Protein AF-A0A7S3V3C2-F1 (afdb_monomer_lite)

Foldseek 3Di:
DDPVVVVLVVVVVVVVVVPDDDDPDPDDDDDDDDDDDDDDDDDDPDDPDDDDDDPDDDDDDPCLLVVLLVLLLQCLVCLLVVHDSPPDDLVSLQVSLVVCVVVVNLVVSQVVSLVSLVVSVVVLCVPQQVVCVPDPPPVVNVVSVVVSVVSLVSSLVVSCSSNVCSQVRPQVVDVVDDRSVVSSSVD

Secondary structure (DSSP, 8-state):
--HHHHHHHHHHHHHTTT------------------------------------SSPPPPPTTHHHHHHHHHHHHHHHHHTT----S--HHHHHHHHHHHHHTT-HHHHHHHHHHHHHHHHHHHIIIIIITTTT-S-HHHHHHHHHHHHHHHHHHHHHHHHHTHHIIIIIITT-TTS--HHHHHHH-

InterPro domains:
  IPR001373 Cullin, N-terminal [PF00888] (69-187)
  IPR016159 Cullin repeat-like-containing domain superfamily [SSF74788] (61-186)
  IPR045093 Cullin [PTHR11932] (62-186)

Structure (mmCIF, N/CA/C/O backbone):
data_AF-A0A7S3V3C2-F1
#
_entry.id   AF-A0A7S3V3C2-F1
#
loop_
_atom_site.group_PDB
_atom_site.id
_atom_site.type_symbol
_atom_site.label_atom_id
_atom_site.label_alt_id
_atom_site.label_comp_id
_atom_site.label_asym_id
_atom_site.label_entity_id
_atom_site.label_seq_id
_atom_site.pdbx_PDB_ins_code
_atom_site.Cartn_x
_atom_site.Cartn_y
_atom_site.Cartn_z
_atom_site.occupancy
_atom_site.B_iso_or_equiv
_atom_site.auth_seq_id
_atom_site.auth_comp_id
_atom_site.auth_asym_id
_atom_site.auth_atom_id
_atom_site.pdbx_PDB_model_num
ATOM 1 N N . LEU A 1 1 ? 8.358 21.109 -18.437 1.00 45.31 1 LEU A N 1
ATOM 2 C CA . LEU A 1 1 ? 7.508 19.913 -18.241 1.00 45.31 1 LEU A CA 1
ATOM 3 C C . LEU A 1 1 ? 8.068 18.818 -19.131 1.00 45.31 1 LEU A C 1
ATOM 5 O O . LEU A 1 1 ? 7.949 18.920 -20.343 1.00 45.31 1 LEU A O 1
ATOM 9 N N . SER A 1 2 ? 8.795 17.868 -18.548 1.00 43.72 2 SER A N 1
ATOM 10 C CA . SER A 1 2 ? 9.485 16.804 -19.285 1.00 43.72 2 SER A CA 1
ATOM 11 C C . SER A 1 2 ? 8.467 15.928 -20.020 1.00 43.72 2 SER A C 1
ATOM 13 O O . SER A 1 2 ? 7.426 15.610 -19.446 1.00 43.72 2 SER A O 1
ATOM 15 N N . SER A 1 3 ? 8.748 15.526 -21.264 1.00 39.41 3 SER A N 1
ATOM 16 C CA . SER A 1 3 ? 7.815 14.786 -22.135 1.00 39.41 3 SER A CA 1
ATOM 17 C C . SER A 1 3 ? 7.180 13.556 -21.469 1.00 39.41 3 SER A C 1
ATOM 19 O O . SER A 1 3 ? 6.017 13.258 -21.717 1.00 39.41 3 SER A O 1
ATOM 21 N N . VAL A 1 4 ? 7.885 12.899 -20.543 1.00 40.66 4 VAL A N 1
ATOM 22 C CA . VAL A 1 4 ? 7.394 11.752 -19.755 1.00 40.66 4 VAL A CA 1
ATOM 23 C C . VAL A 1 4 ? 6.150 12.093 -18.919 1.00 40.66 4 VAL A C 1
ATOM 25 O O . VAL A 1 4 ? 5.232 11.283 -18.815 1.00 40.66 4 VAL A O 1
ATOM 28 N N . GLN A 1 5 ? 6.068 13.317 -18.389 1.00 41.09 5 GLN A N 1
ATOM 29 C CA . GLN A 1 5 ? 4.927 13.779 -17.596 1.00 41.09 5 GLN A CA 1
ATOM 30 C C . GLN A 1 5 ? 3.657 13.860 -18.453 1.00 41.09 5 GLN A C 1
ATOM 32 O O . GLN A 1 5 ? 2.576 13.499 -18.003 1.00 41.09 5 GLN A O 1
ATOM 37 N N . VAL A 1 6 ? 3.786 14.295 -19.710 1.00 49.06 6 VAL A N 1
ATOM 38 C CA . VAL A 1 6 ? 2.656 14.424 -20.642 1.00 49.06 6 VAL A CA 1
ATOM 39 C C . VAL A 1 6 ? 2.161 13.043 -21.078 1.00 49.06 6 VAL A C 1
ATOM 41 O O . VAL A 1 6 ? 0.954 12.816 -21.114 1.00 49.06 6 VAL A O 1
ATOM 44 N N . TYR A 1 7 ? 3.068 12.090 -21.313 1.00 49.81 7 TYR A N 1
ATOM 45 C CA . TYR A 1 7 ? 2.698 10.714 -21.659 1.00 49.81 7 TYR A CA 1
ATOM 46 C C . TYR A 1 7 ? 1.998 9.980 -20.511 1.00 49.81 7 TYR A C 1
ATOM 48 O O . TYR A 1 7 ? 0.973 9.346 -20.751 1.00 49.81 7 TYR A O 1
ATOM 56 N N . LEU A 1 8 ? 2.470 10.121 -19.266 1.00 46.47 8 LEU A N 1
ATOM 57 C CA . LEU A 1 8 ? 1.787 9.559 -18.094 1.00 46.47 8 LEU A CA 1
ATOM 58 C C . LEU A 1 8 ? 0.400 10.182 -17.895 1.00 46.47 8 LEU A C 1
ATOM 60 O O . LEU A 1 8 ? -0.562 9.460 -17.660 1.00 46.47 8 LEU A O 1
ATOM 64 N N . TYR A 1 9 ? 0.257 11.499 -18.080 1.00 49.97 9 TYR A N 1
ATOM 65 C CA . TYR A 1 9 ? -1.046 12.167 -18.004 1.00 49.97 9 TYR A CA 1
ATOM 66 C C . TYR A 1 9 ? -2.021 11.694 -19.091 1.00 49.97 9 TYR A C 1
ATOM 68 O O . TYR A 1 9 ? -3.185 11.431 -18.788 1.00 49.97 9 TYR A O 1
ATOM 76 N N . ILE A 1 10 ? -1.564 11.542 -20.338 1.00 49.53 10 ILE A N 1
ATOM 77 C CA . ILE A 1 10 ? -2.396 11.068 -21.454 1.00 49.53 10 ILE A CA 1
ATOM 78 C C . ILE A 1 10 ? -2.791 9.597 -21.249 1.00 49.53 10 ILE A C 1
ATOM 80 O O . ILE A 1 10 ? -3.959 9.249 -21.422 1.00 49.53 10 ILE A O 1
ATOM 84 N N . PHE A 1 11 ? -1.872 8.737 -20.800 1.00 49.56 11 PHE A N 1
ATOM 85 C CA . PHE A 1 11 ? -2.166 7.323 -20.541 1.00 49.56 11 PHE A CA 1
ATOM 86 C C . PHE A 1 11 ? -3.102 7.135 -19.332 1.00 49.56 11 PHE A C 1
ATOM 88 O O . PHE A 1 11 ? -4.057 6.354 -19.400 1.00 49.56 11 PHE A O 1
ATOM 95 N N . CYS A 1 12 ? -2.902 7.914 -18.260 1.00 48.91 12 CYS A N 1
ATOM 96 C CA . CYS A 1 12 ? -3.810 7.992 -17.110 1.00 48.91 12 CYS A CA 1
ATOM 97 C C . CYS A 1 12 ? -5.210 8.465 -17.517 1.00 48.91 12 CYS A C 1
ATOM 99 O O . CYS A 1 12 ? -6.206 7.920 -17.041 1.00 48.91 12 CYS A O 1
ATOM 101 N N . PHE A 1 13 ? -5.309 9.449 -18.415 1.00 46.91 13 PHE A N 1
ATOM 102 C CA . PHE A 1 13 ? -6.590 9.974 -18.886 1.00 46.91 13 PHE A CA 1
ATOM 103 C C . PHE A 1 13 ? -7.345 8.965 -19.767 1.00 46.91 13 PHE A C 1
ATOM 105 O O . PHE A 1 13 ? -8.552 8.789 -19.597 1.00 46.91 13 PHE A O 1
ATOM 112 N N . ILE A 1 14 ? -6.641 8.242 -20.646 1.00 46.09 14 ILE A N 1
ATOM 113 C CA . ILE A 1 14 ? -7.238 7.249 -21.554 1.00 46.09 14 ILE A CA 1
ATOM 114 C C . ILE A 1 14 ? -7.730 6.006 -20.788 1.00 46.09 14 ILE A C 1
ATOM 116 O O . ILE A 1 14 ? -8.843 5.541 -21.024 1.00 46.09 14 ILE A O 1
ATOM 120 N N . ARG A 1 15 ? -6.977 5.496 -19.801 1.00 46.84 15 ARG A N 1
ATOM 121 C CA . ARG A 1 15 ? -7.389 4.313 -19.012 1.00 46.84 15 ARG A CA 1
ATOM 122 C C . ARG A 1 15 ? -8.429 4.608 -17.920 1.00 46.84 15 ARG A C 1
ATOM 124 O O . ARG A 1 15 ? -9.098 3.677 -17.473 1.00 46.84 15 ARG A O 1
ATOM 131 N N . ARG A 1 16 ? -8.628 5.874 -17.514 1.00 45.69 16 ARG A N 1
ATOM 132 C CA . ARG A 1 16 ? -9.676 6.281 -16.547 1.00 45.69 16 ARG A CA 1
ATOM 133 C C . ARG A 1 16 ? -11.098 6.075 -17.087 1.00 45.69 16 ARG A C 1
ATOM 135 O O . ARG A 1 16 ? -12.025 5.926 -16.296 1.00 45.69 16 ARG A O 1
ATOM 142 N N . ARG A 1 17 ? -11.275 6.062 -18.414 1.00 39.38 17 ARG A N 1
ATOM 143 C CA . ARG A 1 17 ? -12.591 5.967 -19.068 1.00 39.38 17 ARG A CA 1
ATOM 144 C C . ARG A 1 17 ? -13.092 4.525 -19.247 1.00 39.38 17 ARG A C 1
ATOM 146 O O . ARG A 1 17 ? -14.296 4.315 -19.282 1.00 39.38 17 ARG A O 1
ATOM 153 N N . GLU A 1 18 ? -12.184 3.550 -19.283 1.00 38.12 18 GLU A N 1
ATOM 154 C CA . GLU A 1 18 ? -12.475 2.134 -19.590 1.00 38.12 18 GLU A CA 1
ATOM 155 C C . GLU A 1 18 ? -12.695 1.252 -18.337 1.00 38.12 18 GLU A C 1
ATOM 157 O O . GLU A 1 18 ? -13.192 0.136 -18.434 1.00 38.12 18 GLU A O 1
ATOM 162 N N . MET A 1 19 ? -12.343 1.729 -17.136 1.00 40.62 19 MET A N 1
ATOM 163 C CA . MET A 1 19 ? -12.293 0.926 -15.896 1.00 40.62 19 MET A CA 1
ATOM 164 C C . MET A 1 19 ? -13.406 1.266 -14.885 1.00 40.62 19 MET A C 1
ATOM 166 O O . MET A 1 19 ? -13.199 1.180 -13.675 1.00 40.62 19 MET A O 1
ATOM 170 N N . ILE A 1 20 ? -14.605 1.634 -15.350 1.00 44.91 20 ILE A N 1
ATOM 171 C CA . ILE A 1 20 ? -15.795 1.733 -14.482 1.00 44.91 20 ILE A CA 1
ATOM 172 C C . ILE A 1 20 ? -16.806 0.635 -14.856 1.00 44.91 20 ILE A C 1
ATOM 174 O O . ILE A 1 20 ? -17.756 0.905 -15.591 1.00 44.91 20 ILE A O 1
ATOM 178 N N . PRO A 1 21 ? -16.684 -0.599 -14.328 1.00 37.97 21 PRO A N 1
ATOM 179 C CA . PRO A 1 21 ? -17.811 -1.513 -14.268 1.00 37.97 21 PRO A CA 1
ATOM 180 C C . PRO A 1 21 ? -18.722 -1.113 -13.101 1.00 37.97 21 PRO A C 1
ATOM 182 O O . PRO A 1 21 ? -18.332 -1.079 -11.935 1.00 37.97 21 PRO A O 1
ATOM 185 N N . LEU A 1 22 ? -19.953 -0.785 -13.478 1.00 39.97 22 LEU A N 1
ATOM 186 C CA . LEU A 1 22 ? -21.139 -0.464 -12.688 1.00 39.97 22 LEU A CA 1
ATOM 187 C C . LEU A 1 22 ? -21.191 -1.121 -11.291 1.00 39.97 22 LEU A C 1
ATOM 189 O O . LEU A 1 22 ? -21.458 -2.316 -11.152 1.00 39.97 22 LEU A O 1
ATOM 193 N N . VAL A 1 23 ? -21.089 -0.304 -10.235 1.00 44.38 23 VAL A N 1
ATOM 194 C CA . VAL A 1 23 ? -21.644 -0.664 -8.921 1.00 44.38 23 VAL A CA 1
ATOM 195 C C . VAL A 1 23 ? -23.153 -0.830 -9.096 1.00 44.38 23 VAL A C 1
ATOM 197 O O . VAL A 1 23 ? -23.881 0.130 -9.357 1.00 44.38 23 VAL A O 1
ATOM 200 N N . ARG A 1 24 ? -23.624 -2.072 -8.961 1.00 36.59 24 ARG A N 1
ATOM 201 C CA . ARG A 1 24 ? -25.043 -2.434 -8.946 1.00 36.59 24 ARG A CA 1
ATOM 202 C C . ARG A 1 24 ? -25.705 -1.711 -7.767 1.00 36.59 24 ARG A C 1
ATOM 204 O O . ARG A 1 24 ? -25.537 -2.105 -6.615 1.00 36.59 24 ARG A O 1
ATOM 211 N N . LYS A 1 25 ? -26.435 -0.626 -8.045 1.00 33.59 25 LYS A N 1
ATOM 212 C CA . LYS A 1 25 ? -27.268 0.068 -7.056 1.00 33.59 25 LYS A CA 1
ATOM 213 C C . LYS A 1 25 ? -28.353 -0.901 -6.589 1.00 33.59 25 LYS A C 1
ATOM 215 O O . LYS A 1 25 ? -29.265 -1.209 -7.350 1.00 33.59 25 LYS A O 1
ATOM 220 N N . ARG A 1 26 ? -28.263 -1.394 -5.353 1.00 28.03 26 ARG A N 1
ATOM 221 C CA . ARG A 1 26 ? -29.419 -1.989 -4.678 1.00 28.03 26 ARG A CA 1
ATOM 222 C C . ARG A 1 26 ? -30.109 -0.876 -3.899 1.00 28.03 26 ARG A C 1
ATOM 224 O O . ARG A 1 26 ? -29.691 -0.517 -2.805 1.00 28.03 26 ARG A O 1
ATOM 231 N N . THR A 1 27 ? -31.124 -0.296 -4.523 1.00 32.72 27 THR A N 1
ATOM 232 C CA . THR A 1 27 ? -32.090 0.604 -3.899 1.00 32.72 27 THR A CA 1
ATOM 233 C C . THR A 1 27 ? -33.179 -0.257 -3.268 1.00 32.72 27 THR A C 1
ATOM 235 O O . THR A 1 27 ? -33.851 -1.004 -3.972 1.00 32.72 27 THR A O 1
ATOM 238 N N . THR A 1 28 ? -33.373 -0.150 -1.959 1.00 36.88 28 THR A N 1
ATOM 239 C CA . THR A 1 28 ? -34.614 -0.579 -1.299 1.00 36.88 28 THR A CA 1
ATOM 240 C C . THR A 1 28 ? -35.123 0.590 -0.458 1.00 36.88 28 THR A C 1
ATOM 242 O O . THR A 1 28 ? -34.364 1.081 0.381 1.00 36.88 28 THR A O 1
ATOM 245 N N . PRO A 1 29 ? -36.353 1.080 -0.695 1.00 33.97 29 PRO A N 1
ATOM 246 C CA . PRO A 1 29 ? -36.928 2.187 0.057 1.00 33.97 29 PRO A CA 1
ATOM 247 C C . PRO A 1 29 ? -37.449 1.695 1.414 1.00 33.97 29 PRO A C 1
ATOM 249 O O . PRO A 1 29 ? -38.127 0.673 1.488 1.00 33.97 29 PRO A O 1
ATOM 252 N N . LEU A 1 30 ? -37.149 2.426 2.490 1.00 30.16 30 LEU A N 1
ATOM 253 C CA . LEU A 1 30 ? -37.849 2.273 3.766 1.00 30.16 30 LEU A CA 1
ATOM 254 C C . LEU A 1 30 ? -38.990 3.290 3.806 1.00 30.16 30 LEU A C 1
ATOM 256 O O . LEU A 1 30 ? -38.788 4.462 4.115 1.00 30.16 30 LEU A O 1
ATOM 260 N N . THR A 1 31 ? -40.180 2.818 3.450 1.00 30.86 31 THR A N 1
ATOM 261 C CA . THR A 1 31 ? -41.450 3.516 3.655 1.00 30.86 31 THR A CA 1
ATOM 262 C C . THR A 1 31 ? -41.889 3.329 5.107 1.00 30.86 31 THR A C 1
ATOM 264 O O . THR A 1 31 ? -41.889 2.214 5.627 1.00 30.86 31 THR A O 1
ATOM 267 N N . GLN A 1 32 ? -42.250 4.429 5.765 1.00 39.59 32 GLN A N 1
ATOM 268 C CA . GLN A 1 32 ? -42.924 4.442 7.063 1.00 39.59 32 GLN A CA 1
ATOM 269 C C . GLN A 1 32 ? -44.403 4.060 6.904 1.00 39.59 32 GLN A C 1
ATOM 271 O O . GLN A 1 32 ? -45.038 4.520 5.958 1.00 39.59 32 GLN A O 1
ATOM 276 N N . SER A 1 33 ? -44.948 3.313 7.874 1.00 28.70 33 SER A N 1
ATOM 277 C CA . SER A 1 33 ? -46.263 3.521 8.524 1.00 28.70 33 SER A CA 1
ATOM 278 C C . SER A 1 33 ? -47.000 2.209 8.832 1.00 28.70 33 SER A C 1
ATOM 280 O O . SER A 1 33 ? -47.012 1.290 8.018 1.00 28.70 33 SER A O 1
ATOM 282 N N . GLY A 1 34 ? -47.695 2.189 9.976 1.00 29.91 34 GLY A N 1
ATOM 283 C CA . GLY A 1 34 ? -48.945 1.438 10.134 1.00 29.91 34 GLY A CA 1
ATOM 284 C C . GLY A 1 34 ? -48.933 0.287 11.137 1.00 29.91 34 GLY A C 1
ATOM 285 O O . GLY A 1 34 ? -48.362 -0.766 10.889 1.00 29.91 34 GLY A O 1
ATOM 286 N N . ALA A 1 35 ? -49.627 0.489 12.256 1.00 38.41 35 ALA A N 1
ATOM 287 C CA . ALA A 1 35 ? -49.911 -0.494 13.293 1.00 38.41 35 ALA A CA 1
ATOM 288 C C . ALA A 1 35 ? -50.849 -1.620 12.820 1.00 38.41 35 ALA A C 1
ATOM 290 O O . ALA A 1 35 ? -51.789 -1.352 12.077 1.00 38.41 35 ALA A O 1
ATOM 291 N N . ASN A 1 36 ? -50.687 -2.835 13.361 1.00 32.56 36 ASN A N 1
ATOM 292 C CA . ASN A 1 36 ? -51.829 -3.573 13.907 1.00 32.56 36 ASN A CA 1
ATOM 293 C C . ASN A 1 36 ? -51.406 -4.684 14.877 1.00 32.56 36 ASN A C 1
ATOM 295 O O . ASN A 1 36 ? -50.390 -5.351 14.694 1.00 32.56 36 ASN A O 1
ATOM 299 N N . ALA A 1 37 ? -52.208 -4.836 15.927 1.00 39.75 37 ALA A N 1
ATOM 300 C CA . ALA A 1 37 ? -52.058 -5.809 16.994 1.00 39.75 37 ALA A CA 1
ATOM 301 C C . ALA A 1 37 ? -52.454 -7.220 16.539 1.00 39.75 37 ALA A C 1
ATOM 303 O O . ALA A 1 37 ? -53.428 -7.384 15.809 1.00 39.75 37 ALA A O 1
ATOM 304 N N . LEU A 1 38 ? -51.765 -8.237 17.061 1.00 33.56 38 LEU A N 1
ATOM 305 C CA . LEU A 1 38 ? -52.336 -9.565 17.267 1.00 33.56 38 LEU A CA 1
ATOM 306 C C . LEU A 1 38 ? -51.695 -10.208 18.498 1.00 33.56 38 LEU A C 1
ATOM 308 O O . LEU A 1 38 ? -50.488 -10.412 18.596 1.00 33.56 38 LEU A O 1
ATOM 312 N N . SER A 1 39 ? -52.570 -10.450 19.461 1.00 38.38 39 SER A N 1
ATOM 313 C CA . SER A 1 39 ? -52.376 -11.130 20.728 1.00 38.38 39 SER A CA 1
ATOM 314 C C . SER A 1 39 ? -51.923 -12.578 20.547 1.00 38.38 39 SER A C 1
ATOM 316 O O . SER A 1 39 ? -52.608 -13.360 19.892 1.00 38.38 39 SER A O 1
ATOM 318 N N . HIS A 1 40 ? -50.858 -12.965 21.248 1.00 38.69 40 HIS A N 1
ATOM 319 C CA . HIS A 1 40 ? -50.708 -14.332 21.732 1.00 38.69 40 HIS A CA 1
ATOM 320 C C . HIS A 1 40 ? -50.188 -14.287 23.169 1.00 38.69 40 HIS A C 1
ATOM 322 O O . HIS A 1 40 ? -49.056 -13.882 23.436 1.00 38.69 40 HIS A O 1
ATOM 328 N N . VAL A 1 41 ? -51.063 -14.666 24.097 1.00 43.97 41 VAL A N 1
ATOM 329 C CA . VAL A 1 41 ? -50.729 -14.934 25.493 1.00 43.97 41 VAL A CA 1
ATOM 330 C C . VAL A 1 41 ? -49.881 -16.201 25.517 1.00 43.97 41 VAL A C 1
ATOM 332 O O . VAL A 1 41 ? -50.314 -17.264 25.086 1.00 43.97 41 VAL A O 1
ATOM 335 N N . GLY A 1 42 ? -48.648 -16.063 25.985 1.00 35.81 42 GLY A N 1
ATOM 336 C CA . GLY A 1 42 ? -47.756 -17.164 26.314 1.00 35.81 42 GLY A CA 1
ATOM 337 C C . GLY A 1 42 ? -46.904 -16.732 27.495 1.00 35.81 42 GLY A C 1
ATOM 338 O O . GLY A 1 42 ? -45.931 -15.998 27.328 1.00 35.81 42 GLY A O 1
ATOM 339 N N . GLU A 1 43 ? -47.318 -17.126 28.697 1.00 44.59 43 GLU A N 1
ATOM 340 C CA . GLU A 1 43 ? -46.558 -16.950 29.930 1.00 44.59 43 GLU A CA 1
ATOM 341 C C . GLU A 1 43 ? -45.224 -17.698 29.833 1.00 44.59 43 GLU A C 1
ATOM 343 O O . GLU A 1 43 ? -45.130 -18.906 30.028 1.00 44.59 43 GLU A O 1
ATOM 348 N N . GLY A 1 44 ? -44.166 -16.951 29.539 1.00 43.88 44 GLY A N 1
ATOM 349 C CA . GLY A 1 44 ? -42.785 -17.369 29.721 1.00 43.88 44 GLY A CA 1
ATOM 350 C C . GLY A 1 44 ? -42.045 -16.222 30.385 1.00 43.88 44 GLY A C 1
ATOM 351 O O . GLY A 1 44 ? -41.729 -15.231 29.732 1.00 43.88 44 GLY A O 1
ATOM 352 N N . GLY A 1 45 ? -41.819 -16.323 31.697 1.00 50.34 45 GLY A N 1
ATOM 353 C CA . GLY A 1 45 ? -41.174 -15.295 32.516 1.00 50.34 45 GLY A CA 1
ATOM 354 C C . GLY A 1 45 ? -39.790 -14.902 31.993 1.00 50.34 45 GLY A C 1
ATOM 355 O O . GLY A 1 45 ? -38.773 -15.468 32.393 1.00 50.34 45 GLY A O 1
ATOM 356 N N . GLY A 1 46 ? -39.746 -13.897 31.118 1.00 56.44 46 GLY A N 1
ATOM 357 C CA . GLY A 1 46 ? -38.523 -13.299 30.601 1.00 56.44 46 GLY A CA 1
ATOM 358 C C . GLY A 1 46 ? -37.789 -12.551 31.709 1.00 56.44 46 GLY A C 1
ATOM 359 O O . GLY A 1 46 ? -38.038 -11.369 31.953 1.00 56.44 46 GLY A O 1
ATOM 360 N N . LYS A 1 47 ? -36.876 -13.236 32.405 1.00 67.06 47 LYS A N 1
ATOM 361 C CA . LYS A 1 47 ? -35.967 -12.615 33.376 1.00 67.06 47 LYS A CA 1
ATOM 362 C C . LYS A 1 47 ? -35.155 -11.523 32.667 1.00 67.06 47 LYS A C 1
ATOM 364 O O . LYS A 1 47 ? -34.252 -11.824 31.892 1.00 67.06 47 LYS A O 1
ATOM 369 N N . LYS A 1 48 ? -35.461 -10.249 32.951 1.00 68.75 48 LYS A N 1
ATOM 370 C CA . LYS A 1 48 ? -34.658 -9.091 32.522 1.00 68.75 48 LYS A CA 1
ATOM 371 C C . LYS A 1 48 ? -33.201 -9.304 32.945 1.00 68.75 48 LYS A C 1
ATOM 373 O O . LYS A 1 48 ? -32.891 -9.265 34.137 1.00 68.75 48 LYS A O 1
ATOM 378 N N . MET A 1 49 ? -32.306 -9.500 31.977 1.00 69.62 49 MET A N 1
ATOM 379 C CA . MET A 1 49 ? -30.869 -9.524 32.235 1.00 69.62 49 MET A CA 1
ATOM 380 C C . MET A 1 49 ? -30.413 -8.124 32.653 1.00 69.62 49 MET A C 1
ATOM 382 O O . MET A 1 49 ? -30.398 -7.189 31.855 1.00 69.62 49 MET A O 1
ATOM 386 N N . LYS A 1 50 ? -30.055 -7.969 33.931 1.00 69.88 50 LYS A N 1
ATOM 387 C CA . LYS A 1 50 ? -29.385 -6.767 34.436 1.00 69.88 50 LYS A CA 1
ATOM 388 C C . LYS A 1 50 ? -27.900 -6.885 34.107 1.00 69.88 50 LYS A C 1
ATOM 390 O O . LYS A 1 50 ? -27.171 -7.585 34.807 1.00 69.88 50 LYS A O 1
ATOM 395 N N . ILE A 1 51 ? -27.454 -6.209 33.050 1.00 77.19 51 ILE A N 1
ATOM 396 C CA . ILE A 1 51 ? -26.023 -6.049 32.769 1.00 77.19 51 ILE A CA 1
ATOM 397 C C . ILE A 1 51 ? -25.433 -5.229 33.922 1.00 77.19 51 ILE A C 1
ATOM 399 O O . ILE A 1 51 ? -25.730 -4.043 34.071 1.00 77.19 51 ILE A O 1
ATOM 403 N N . LYS A 1 52 ? -24.638 -5.869 34.785 1.00 71.88 52 LYS A N 1
ATOM 404 C CA . LYS A 1 52 ? -23.873 -5.167 35.820 1.00 71.88 52 LYS A CA 1
ATOM 405 C C . LYS A 1 52 ? -22.740 -4.416 35.125 1.00 71.88 52 LYS A C 1
ATOM 407 O O . LYS A 1 52 ? -21.789 -5.032 34.657 1.00 71.88 52 LYS A O 1
ATOM 412 N N . LEU A 1 53 ? -22.858 -3.094 35.045 1.00 66.94 53 LEU A N 1
ATOM 413 C CA . LEU A 1 53 ? -21.813 -2.231 34.505 1.00 66.94 53 LEU A CA 1
ATOM 414 C C . LEU A 1 53 ? -20.595 -2.273 35.441 1.00 66.94 53 LEU A C 1
ATOM 416 O O . LEU A 1 53 ? -20.656 -1.791 36.574 1.00 66.94 53 LEU A O 1
ATOM 420 N N . SER A 1 54 ? -19.490 -2.863 34.986 1.00 57.31 54 SER A N 1
ATOM 421 C CA . SER A 1 54 ? -18.197 -2.738 35.659 1.00 57.31 54 SER A CA 1
ATOM 422 C C . SER A 1 54 ? -17.804 -1.259 35.688 1.00 57.31 54 SER A C 1
ATOM 424 O O . SER A 1 54 ? -17.758 -0.609 34.646 1.00 57.31 54 SER A O 1
ATOM 426 N N . LYS A 1 55 ? -17.537 -0.714 36.881 1.00 66.19 55 LYS A N 1
ATOM 427 C CA . LYS A 1 55 ? -17.276 0.725 37.096 1.00 66.19 55 LYS A CA 1
ATOM 428 C C . LYS A 1 55 ? -16.040 1.248 36.348 1.00 66.19 55 LYS A C 1
ATOM 430 O O . LYS A 1 55 ? -15.893 2.453 36.174 1.00 66.19 55 LYS A O 1
ATOM 435 N N . THR A 1 56 ? -15.168 0.354 35.894 1.00 62.91 56 THR A N 1
ATOM 436 C CA . THR A 1 56 ? -13.939 0.673 35.170 1.00 62.91 56 THR A CA 1
ATOM 437 C C . THR A 1 56 ? -14.142 0.426 33.679 1.00 62.91 56 THR A C 1
ATOM 439 O O . THR A 1 56 ? -14.391 -0.703 33.257 1.00 62.91 56 THR A O 1
ATOM 442 N N . LYS A 1 57 ? -14.023 1.480 32.864 1.00 65.31 57 LYS A N 1
ATOM 443 C CA . LYS A 1 57 ? -13.964 1.340 31.406 1.00 65.31 57 LYS A CA 1
ATOM 444 C C . LYS A 1 57 ? -12.686 0.562 31.051 1.00 65.31 57 LYS A C 1
ATOM 446 O O . LYS A 1 57 ? -11.622 0.966 31.530 1.00 65.31 57 LYS A O 1
ATOM 451 N N . PRO A 1 58 ? -12.753 -0.512 30.242 1.00 75.50 58 PRO A N 1
ATOM 452 C CA . PRO A 1 58 ? -11.556 -1.182 29.749 1.00 75.50 58 PRO A CA 1
ATOM 453 C C . PRO A 1 58 ? -10.643 -0.151 29.084 1.00 75.50 58 PRO A C 1
ATOM 455 O O . PRO A 1 58 ? -11.091 0.611 28.221 1.00 75.50 58 PRO A O 1
ATOM 458 N N . LYS A 1 59 ? -9.389 -0.072 29.533 1.00 76.81 59 LYS A N 1
ATOM 459 C CA . LYS A 1 59 ? -8.384 0.770 28.885 1.00 76.81 59 LYS A CA 1
ATOM 460 C C . LYS A 1 59 ? -7.837 0.010 27.684 1.00 76.81 59 LYS A C 1
ATOM 462 O O . LYS A 1 59 ? -7.573 -1.186 27.779 1.00 76.81 59 LYS A O 1
ATOM 467 N N . LEU A 1 60 ? -7.711 0.712 26.565 1.00 82.88 60 LEU A N 1
ATOM 468 C CA . LEU A 1 60 ? -7.037 0.182 25.390 1.00 82.88 60 LEU A CA 1
ATOM 469 C C . LEU A 1 60 ? -5.554 -0.039 25.743 1.00 82.88 60 LEU A C 1
ATOM 471 O O . LEU A 1 60 ? -4.998 0.814 26.438 1.00 82.88 60 LEU A O 1
ATOM 475 N N . PRO A 1 61 ? -4.923 -1.138 25.303 1.00 87.50 61 PRO A N 1
ATOM 476 C CA . PRO A 1 61 ? -3.486 -1.321 25.474 1.00 87.50 61 PRO A CA 1
ATOM 477 C C . PRO A 1 61 ? -2.702 -0.186 24.807 1.00 87.50 61 PRO A C 1
ATOM 479 O O . PRO A 1 61 ? -3.072 0.255 23.716 1.00 87.50 61 PRO A O 1
ATOM 482 N N . ASP A 1 62 ? -1.594 0.242 25.413 1.00 85.56 62 ASP A N 1
ATOM 483 C CA . ASP A 1 62 ? -0.777 1.344 24.880 1.00 85.56 62 ASP A CA 1
ATOM 484 C C . ASP A 1 62 ? -0.176 1.012 23.496 1.00 85.56 62 ASP A C 1
ATOM 486 O O . ASP A 1 62 ? -0.081 1.882 22.633 1.00 85.56 62 ASP A O 1
ATOM 490 N N . ASN A 1 63 ? 0.120 -0.267 23.232 1.00 91.94 63 ASN A N 1
ATOM 491 C CA . ASN A 1 63 ? 0.701 -0.750 21.968 1.00 91.94 63 ASN A CA 1
ATOM 492 C C . ASN A 1 63 ? -0.336 -1.072 20.876 1.00 91.94 63 ASN A C 1
ATOM 494 O O . ASN A 1 63 ? 0.015 -1.586 19.813 1.00 91.94 63 ASN A O 1
ATOM 498 N N . PHE A 1 64 ? -1.621 -0.791 21.113 1.00 93.19 64 PHE A N 1
ATOM 499 C CA . PHE A 1 64 ? -2.704 -1.216 20.224 1.00 93.19 64 PHE A CA 1
ATOM 500 C C . PHE A 1 64 ? -2.533 -0.729 18.776 1.00 93.19 64 PHE A C 1
ATOM 502 O O . PHE A 1 64 ? -2.782 -1.477 17.823 1.00 93.19 64 PHE A O 1
ATOM 509 N N . PHE A 1 65 ? -2.107 0.529 18.600 1.00 95.00 65 PHE A N 1
ATOM 510 C CA . PHE A 1 65 ? -1.879 1.076 17.264 1.00 95.00 65 PHE A CA 1
ATOM 511 C C . PHE A 1 65 ? -0.746 0.340 16.557 1.00 95.00 65 PHE A C 1
ATOM 513 O O . PHE A 1 65 ? -0.909 -0.031 15.400 1.00 95.00 65 PHE A O 1
ATOM 520 N N . ASP A 1 66 ? 0.383 0.136 17.233 1.00 95.25 66 ASP A N 1
ATOM 521 C CA . ASP A 1 66 ? 1.594 -0.395 16.611 1.00 95.25 66 ASP A CA 1
ATOM 522 C C . ASP A 1 66 ? 1.420 -1.860 16.204 1.00 95.25 66 ASP A C 1
ATOM 524 O O . ASP A 1 66 ? 1.827 -2.247 15.109 1.00 95.25 66 ASP A O 1
ATOM 528 N N . GLU A 1 67 ? 0.727 -2.657 17.018 1.00 94.06 67 GLU A N 1
ATOM 529 C CA . GLU A 1 67 ? 0.387 -4.040 16.674 1.00 94.06 67 GLU A CA 1
ATOM 530 C C . GLU A 1 67 ? -0.557 -4.121 15.471 1.00 94.06 67 GLU A C 1
ATOM 532 O O . GLU A 1 67 ? -0.326 -4.904 14.547 1.00 94.06 67 GLU A O 1
ATOM 537 N N . SER A 1 68 ? -1.604 -3.291 15.449 1.00 95.31 68 SER A N 1
ATOM 538 C CA . SER A 1 68 ? -2.552 -3.244 14.329 1.00 95.31 68 SER A CA 1
ATOM 539 C C . SER A 1 68 ? -1.878 -2.732 13.055 1.00 95.31 68 SER A C 1
ATOM 541 O O . SER A 1 68 ? -2.067 -3.283 11.970 1.00 95.31 68 SER A O 1
ATOM 543 N N . TRP A 1 69 ? -1.043 -1.700 13.190 1.00 96.50 69 TRP A N 1
ATOM 544 C CA . TRP A 1 69 ? -0.289 -1.117 12.091 1.00 96.50 69 TRP A CA 1
ATOM 545 C C . TRP A 1 69 ? 0.719 -2.104 11.513 1.00 96.50 69 TRP A C 1
ATOM 547 O O . TRP A 1 69 ? 0.809 -2.208 10.295 1.00 96.50 69 TRP A O 1
ATOM 557 N N . LYS A 1 70 ? 1.421 -2.878 12.345 1.00 95.75 70 LYS A N 1
ATOM 558 C CA . LYS A 1 70 ? 2.372 -3.896 11.885 1.00 95.75 70 LYS A CA 1
ATOM 559 C C . LYS A 1 70 ? 1.726 -4.883 10.910 1.00 95.75 70 LYS A C 1
ATOM 561 O O . LYS A 1 70 ? 2.270 -5.109 9.832 1.00 95.75 70 LYS A O 1
ATOM 566 N N . LYS A 1 71 ? 0.535 -5.397 11.236 1.00 95.44 71 LYS A N 1
ATOM 567 C CA . LYS A 1 71 ? -0.215 -6.320 10.361 1.00 95.44 71 LYS A CA 1
ATOM 568 C C . LYS A 1 71 ? -0.520 -5.685 9.001 1.00 95.44 71 LYS A C 1
ATOM 570 O O . LYS A 1 71 ? -0.303 -6.290 7.953 1.00 95.44 71 LYS A O 1
ATOM 575 N N . LEU A 1 72 ? -0.994 -4.439 9.015 1.00 97.12 72 LEU A N 1
ATOM 576 C CA . LEU A 1 72 ? -1.353 -3.693 7.805 1.00 97.12 72 LEU A CA 1
ATOM 577 C C . LEU A 1 72 ? -0.126 -3.299 6.974 1.00 97.12 72 LEU A C 1
ATOM 579 O O . LEU A 1 72 ? -0.176 -3.338 5.742 1.00 97.12 72 LEU A O 1
ATOM 583 N N . PHE A 1 73 ? 0.979 -2.965 7.635 1.00 96.44 73 PHE A N 1
ATOM 584 C CA . PHE A 1 73 ? 2.260 -2.669 7.010 1.00 96.44 73 PHE A CA 1
ATOM 585 C C . PHE A 1 73 ? 2.808 -3.898 6.281 1.00 96.44 73 PHE A C 1
ATOM 587 O O . PHE A 1 73 ? 3.176 -3.800 5.110 1.00 96.44 73 PHE A O 1
ATOM 594 N N . GLU A 1 74 ? 2.814 -5.058 6.944 1.00 96.06 74 GLU A N 1
ATOM 595 C CA . GLU A 1 74 ? 3.257 -6.334 6.374 1.00 96.06 74 GLU A CA 1
ATOM 596 C C . GLU A 1 74 ? 2.375 -6.755 5.194 1.00 96.06 74 GLU A C 1
ATOM 598 O O . GLU A 1 74 ? 2.896 -7.126 4.141 1.00 96.06 74 GLU A O 1
ATOM 603 N N . ALA A 1 75 ? 1.051 -6.620 5.314 1.00 96.50 75 ALA A N 1
ATOM 604 C CA . ALA A 1 75 ? 0.129 -6.897 4.216 1.00 96.50 75 ALA A CA 1
ATOM 605 C C . ALA A 1 75 ? 0.358 -5.962 3.015 1.00 96.50 75 ALA A C 1
ATOM 607 O O . ALA A 1 75 ? 0.417 -6.422 1.874 1.00 96.50 75 ALA A O 1
ATOM 608 N N . THR A 1 76 ? 0.553 -4.663 3.259 1.00 96.69 76 THR A N 1
ATOM 609 C CA . THR A 1 76 ? 0.849 -3.677 2.204 1.00 96.69 76 THR A CA 1
ATOM 610 C C . THR A 1 76 ? 2.175 -3.996 1.513 1.00 96.69 76 THR A C 1
ATOM 612 O O . THR A 1 76 ? 2.258 -4.004 0.285 1.00 96.69 76 THR A O 1
ATOM 615 N N . ALA A 1 77 ? 3.204 -4.351 2.288 1.00 96.38 77 ALA A N 1
ATOM 616 C CA . ALA A 1 77 ? 4.490 -4.777 1.754 1.00 96.38 77 ALA A CA 1
ATOM 617 C C . ALA A 1 77 ? 4.370 -6.074 0.936 1.00 96.38 77 ALA A C 1
ATOM 619 O O . ALA A 1 77 ? 4.992 -6.183 -0.120 1.00 96.38 77 ALA A O 1
ATOM 620 N N . ALA A 1 78 ? 3.568 -7.047 1.370 1.00 96.19 78 ALA A N 1
ATOM 621 C CA . ALA A 1 78 ? 3.335 -8.273 0.612 1.00 96.19 78 ALA A CA 1
ATOM 622 C C . ALA A 1 78 ? 2.684 -7.978 -0.749 1.00 96.19 78 ALA A C 1
ATOM 624 O O . ALA A 1 78 ? 3.178 -8.460 -1.768 1.00 96.19 78 ALA A O 1
ATOM 625 N N . VAL A 1 79 ? 1.666 -7.107 -0.789 1.00 95.56 79 VAL A N 1
ATOM 626 C CA . VAL A 1 79 ? 1.022 -6.662 -2.039 1.00 95.56 79 VAL A CA 1
ATOM 627 C C . VAL A 1 79 ? 2.032 -6.004 -2.983 1.00 95.56 79 VAL A C 1
ATOM 629 O O . VAL A 1 79 ? 2.129 -6.390 -4.147 1.00 95.56 79 VAL A O 1
ATOM 632 N N . HIS A 1 80 ? 2.830 -5.062 -2.481 1.00 95.44 80 HIS A N 1
ATOM 633 C CA . HIS A 1 80 ? 3.878 -4.382 -3.249 1.00 95.44 80 HIS A CA 1
ATOM 634 C C . HIS A 1 80 ? 4.927 -5.340 -3.826 1.00 95.44 80 HIS A C 1
ATOM 636 O O . HIS A 1 80 ? 5.369 -5.180 -4.963 1.00 95.44 80 HIS A O 1
ATOM 642 N N . ASN A 1 81 ? 5.288 -6.374 -3.064 1.00 94.56 81 ASN A N 1
ATOM 643 C CA . ASN A 1 81 ? 6.234 -7.403 -3.485 1.00 94.56 81 ASN A CA 1
ATOM 644 C C . ASN A 1 81 ? 5.586 -8.534 -4.303 1.00 94.56 81 ASN A C 1
ATOM 646 O O . ASN A 1 81 ? 6.263 -9.514 -4.606 1.00 94.56 81 ASN A O 1
ATOM 650 N N . LYS A 1 82 ? 4.291 -8.425 -4.642 1.00 93.94 82 LYS A N 1
ATOM 651 C CA . LYS A 1 82 ? 3.505 -9.464 -5.333 1.00 93.94 82 LYS A CA 1
ATOM 652 C C . LYS A 1 82 ? 3.562 -10.828 -4.627 1.00 93.94 82 LYS A C 1
ATOM 654 O O . LYS A 1 82 ? 3.563 -11.877 -5.266 1.00 93.94 82 LYS A O 1
ATOM 659 N N . LYS A 1 83 ? 3.630 -10.811 -3.297 1.00 92.81 83 LYS A N 1
ATOM 660 C CA . LYS A 1 83 ? 3.637 -11.998 -2.438 1.00 92.81 83 LYS A CA 1
ATOM 661 C C . LYS A 1 83 ? 2.263 -12.204 -1.818 1.00 92.81 83 LYS A C 1
ATOM 663 O O . LYS A 1 83 ? 1.506 -11.255 -1.614 1.00 92.81 83 LYS A O 1
ATOM 668 N N . ALA A 1 84 ? 1.960 -13.454 -1.479 1.00 86.44 84 ALA A N 1
ATOM 669 C CA . ALA A 1 84 ? 0.806 -13.752 -0.647 1.00 86.44 84 ALA A CA 1
ATOM 670 C C . ALA A 1 84 ? 0.974 -13.085 0.728 1.00 86.44 84 ALA A C 1
ATOM 672 O O . ALA A 1 84 ? 2.071 -13.075 1.290 1.00 86.44 84 ALA A O 1
ATOM 673 N N . VAL A 1 85 ? -0.113 -12.538 1.270 1.00 85.50 85 VAL A N 1
ATOM 674 C CA . VAL A 1 85 ? -0.151 -12.102 2.669 1.00 85.50 85 VAL A CA 1
ATOM 675 C C . VAL A 1 85 ? -0.179 -13.366 3.526 1.00 85.50 85 VAL A C 1
ATOM 677 O O . VAL A 1 85 ? -1.128 -14.142 3.447 1.00 85.50 85 VAL A O 1
ATOM 680 N N . ILE A 1 86 ? 0.879 -13.608 4.296 1.00 81.56 86 ILE A N 1
ATOM 681 C CA . ILE A 1 86 ? 1.019 -14.810 5.126 1.00 81.56 86 ILE A CA 1
ATOM 682 C C . ILE A 1 86 ? 0.688 -14.441 6.572 1.00 81.56 86 ILE A C 1
ATOM 684 O O . ILE A 1 86 ? 1.132 -13.408 7.062 1.00 81.56 86 ILE A O 1
ATOM 688 N N . GLY A 1 87 ? -0.076 -15.295 7.254 1.00 85.56 87 GLY A N 1
ATOM 689 C CA . GLY A 1 87 ? -0.370 -15.150 8.683 1.00 85.56 87 GLY A CA 1
ATOM 690 C C . GLY A 1 87 ? -1.576 -14.271 9.025 1.00 85.56 87 GLY A C 1
ATOM 691 O O . GLY A 1 87 ? -1.951 -14.224 10.192 1.00 85.56 87 GLY A O 1
ATOM 692 N N . TYR A 1 88 ? -2.217 -13.635 8.037 1.00 89.81 88 TYR A N 1
ATOM 693 C CA . TYR A 1 88 ? -3.426 -12.828 8.238 1.00 89.81 88 TYR A CA 1
ATOM 694 C C . TYR A 1 88 ? -4.490 -13.168 7.198 1.00 89.81 88 TYR A C 1
ATOM 696 O O . TYR A 1 88 ? -4.213 -13.185 5.996 1.00 89.81 88 TYR A O 1
ATOM 704 N N . SER A 1 89 ? -5.722 -13.401 7.648 1.00 91.38 89 SER A N 1
ATOM 705 C CA . SER A 1 89 ? -6.871 -13.473 6.748 1.00 91.38 89 SER A CA 1
ATOM 706 C C . SER A 1 89 ? -7.286 -12.069 6.292 1.00 91.38 89 SER A C 1
ATOM 708 O O . SER A 1 89 ? -6.920 -11.054 6.888 1.00 91.38 89 SER A O 1
ATOM 710 N N . ARG A 1 90 ? -8.099 -11.985 5.233 1.00 84.75 90 ARG A N 1
ATOM 711 C CA . ARG A 1 90 ? -8.685 -10.701 4.812 1.00 84.75 90 ARG A CA 1
ATOM 712 C C . ARG A 1 90 ? -9.532 -10.087 5.926 1.00 84.75 90 ARG A C 1
ATOM 714 O O . ARG A 1 90 ? -9.474 -8.879 6.117 1.00 84.75 90 ARG A O 1
ATOM 721 N N . GLU A 1 91 ? -10.285 -10.910 6.650 1.00 88.94 91 GLU A N 1
ATOM 722 C CA . GLU A 1 91 ? -11.125 -10.484 7.774 1.00 88.94 91 GLU A CA 1
ATOM 723 C C . GLU A 1 91 ? -10.287 -9.867 8.896 1.00 88.94 91 GLU A C 1
ATOM 725 O O . GLU A 1 91 ? -10.640 -8.798 9.389 1.00 88.94 91 GLU A O 1
ATOM 730 N N . ASP A 1 92 ? -9.130 -10.451 9.218 1.00 92.56 92 ASP A N 1
ATOM 731 C CA . ASP A 1 92 ? -8.211 -9.892 10.219 1.00 92.56 92 ASP A CA 1
ATOM 732 C C . ASP A 1 92 ? -7.729 -8.491 9.835 1.00 92.56 92 ASP A C 1
ATOM 734 O O . ASP A 1 92 ? -7.672 -7.592 10.677 1.00 92.56 92 ASP A O 1
ATOM 738 N N . LEU A 1 93 ? -7.407 -8.284 8.554 1.00 93.75 93 LEU A N 1
ATOM 739 C CA . LEU A 1 93 ? -6.979 -6.979 8.050 1.00 93.75 93 LEU A CA 1
ATOM 740 C C . LEU A 1 93 ? -8.129 -5.964 8.072 1.00 93.75 93 LEU A C 1
ATOM 742 O O . LEU A 1 93 ? -7.924 -4.819 8.475 1.00 93.75 93 LEU A O 1
ATOM 746 N N . TYR A 1 94 ? -9.341 -6.377 7.689 1.00 90.19 94 TYR A N 1
ATOM 747 C CA . TYR A 1 94 ? -10.526 -5.518 7.759 1.00 90.19 94 TYR A CA 1
ATOM 748 C C . TYR A 1 94 ? -10.830 -5.085 9.193 1.00 90.19 94 TYR A C 1
ATOM 750 O O . TYR A 1 94 ? -11.027 -3.892 9.435 1.00 90.19 94 TYR A O 1
ATOM 758 N N . ASN A 1 95 ? -10.812 -6.031 10.133 1.00 91.62 95 ASN A N 1
ATOM 759 C CA . ASN A 1 95 ? -11.040 -5.766 11.550 1.00 91.62 95 ASN A CA 1
ATOM 760 C C . ASN A 1 95 ? -9.970 -4.821 12.107 1.00 91.62 95 ASN A C 1
ATOM 762 O O . ASN A 1 95 ? -10.313 -3.832 12.745 1.00 91.62 95 ASN A O 1
ATOM 766 N N . ALA A 1 96 ? -8.693 -5.020 11.763 1.00 94.88 96 ALA A N 1
ATOM 767 C CA . ALA A 1 96 ? -7.620 -4.119 12.186 1.00 94.88 96 ALA A CA 1
ATOM 768 C C . ALA A 1 96 ? -7.832 -2.671 11.697 1.00 94.88 96 ALA A C 1
ATOM 770 O O . ALA A 1 96 ? -7.697 -1.725 12.476 1.00 94.88 96 ALA A O 1
ATOM 771 N N . VAL A 1 97 ? -8.204 -2.467 10.425 1.00 92.56 97 VAL A N 1
ATOM 772 C CA . VAL A 1 97 ? -8.524 -1.120 9.907 1.00 92.56 97 VAL A CA 1
ATOM 773 C C . VAL A 1 97 ? -9.746 -0.541 10.620 1.00 92.56 97 VAL A C 1
ATOM 775 O O . VAL A 1 97 ? -9.750 0.640 10.984 1.00 92.56 97 VAL A O 1
ATOM 778 N N . GLN A 1 98 ? -10.785 -1.355 10.817 1.00 89.75 98 GLN A N 1
ATOM 779 C CA . GLN A 1 98 ? -12.016 -0.944 11.479 1.00 89.75 98 GLN A CA 1
ATOM 780 C C . GLN A 1 98 ? -11.764 -0.510 12.922 1.00 89.75 98 GLN A C 1
ATOM 782 O O . GLN A 1 98 ? -12.195 0.581 13.297 1.00 89.75 98 GLN A O 1
ATOM 787 N N . ASP A 1 99 ? -11.029 -1.293 13.707 1.00 92.12 99 ASP A N 1
ATOM 788 C CA . ASP A 1 99 ? -10.766 -0.990 15.111 1.00 92.12 99 ASP A CA 1
ATOM 789 C C . ASP A 1 99 ? -9.944 0.300 15.250 1.00 92.12 99 ASP A C 1
ATOM 791 O O . ASP A 1 99 ? -10.286 1.183 16.042 1.00 92.12 99 ASP A O 1
ATOM 795 N N . LEU A 1 100 ? -8.928 0.496 14.400 1.00 93.19 100 LEU A N 1
ATOM 796 C CA . LEU A 1 100 ? -8.174 1.754 14.355 1.00 93.19 100 LEU A CA 1
ATOM 797 C C . LEU A 1 100 ? -9.079 2.953 14.026 1.00 93.19 100 LEU A C 1
ATOM 799 O O . LEU A 1 100 ? -8.939 4.024 14.625 1.00 93.19 100 LEU A O 1
ATOM 803 N N . CYS A 1 101 ? -10.037 2.790 13.110 1.00 89.44 101 CYS A N 1
ATOM 804 C CA . CYS A 1 101 ? -11.009 3.837 12.793 1.00 89.44 101 CYS A CA 1
ATOM 805 C C . CYS A 1 101 ? -11.963 4.118 13.965 1.00 89.44 101 CYS A C 1
ATOM 807 O O . CYS A 1 101 ? -12.205 5.284 14.288 1.00 89.44 101 CYS A O 1
ATOM 809 N N . MET A 1 102 ? -12.469 3.07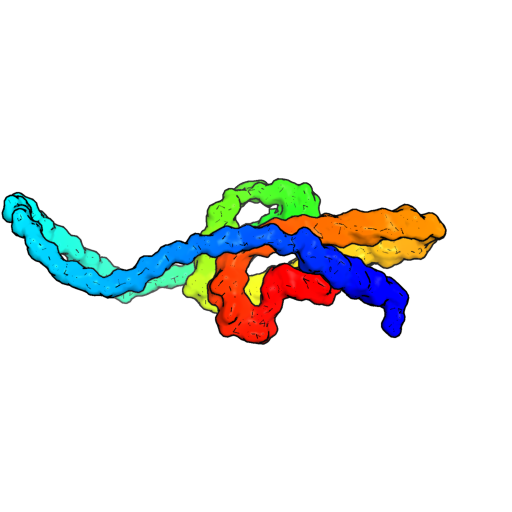4 14.629 1.00 88.81 102 MET A N 1
ATOM 810 C CA . MET A 1 102 ? -13.362 3.175 15.790 1.00 88.81 102 MET A CA 1
ATOM 811 C C . MET A 1 102 ? -12.700 3.904 16.963 1.00 88.81 102 MET A C 1
ATOM 813 O O . MET A 1 102 ? -13.341 4.703 17.648 1.00 88.81 102 MET A O 1
ATOM 817 N N . HIS A 1 103 ? -11.397 3.701 17.146 1.00 90.19 103 HIS A N 1
ATOM 818 C CA . HIS A 1 103 ? -10.600 4.367 18.171 1.00 90.19 103 HIS A CA 1
ATOM 819 C C . HIS A 1 103 ? -10.006 5.717 17.723 1.00 90.19 103 HIS A C 1
ATOM 821 O O . HIS A 1 103 ? -9.092 6.229 18.366 1.00 90.19 103 HIS A O 1
ATOM 827 N N . LYS A 1 104 ? -10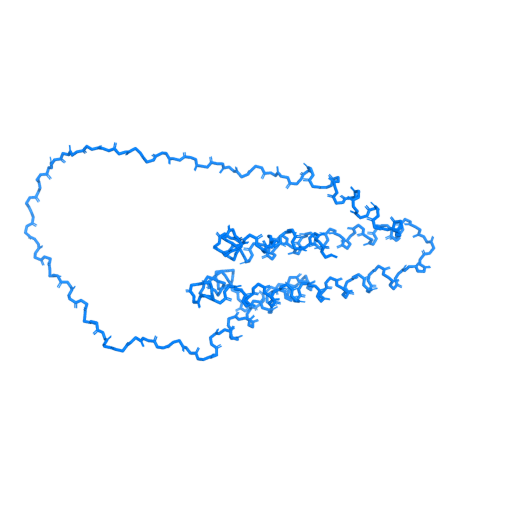.547 6.337 16.660 1.00 89.56 104 LYS A N 1
ATOM 828 C CA . LYS A 1 104 ? -10.159 7.673 16.156 1.00 89.56 104 LYS A CA 1
ATOM 829 C C . LYS A 1 104 ? -8.695 7.787 15.698 1.00 89.56 104 LYS A C 1
ATOM 831 O O . LYS A 1 104 ? -8.149 8.884 15.650 1.00 89.56 104 LYS A O 1
ATOM 836 N N . MET A 1 105 ? -8.068 6.679 15.304 1.00 93.19 105 MET A N 1
ATOM 837 C CA . MET A 1 105 ? -6.683 6.637 14.809 1.00 93.19 105 MET A CA 1
ATOM 838 C C . MET A 1 105 ? -6.575 6.604 13.277 1.00 93.19 105 MET A C 1
ATOM 840 O O . MET A 1 105 ? -5.486 6.432 12.731 1.00 93.19 105 MET A O 1
ATOM 844 N N . ALA A 1 106 ? -7.685 6.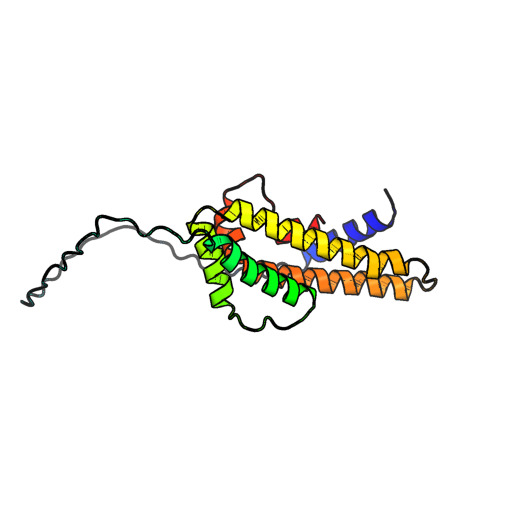818 12.567 1.00 90.88 106 ALA A N 1
ATOM 845 C CA . ALA A 1 106 ? -7.739 6.784 11.105 1.00 90.88 106 ALA A CA 1
ATOM 846 C C . ALA A 1 106 ? -6.796 7.795 10.422 1.00 90.88 106 ALA A C 1
ATOM 848 O O . ALA A 1 106 ? -6.187 7.462 9.410 1.00 90.88 106 ALA A O 1
ATOM 849 N N . GLY A 1 107 ? -6.617 8.995 10.989 1.00 91.50 107 GLY A N 1
ATOM 850 C CA . GLY A 1 107 ? -5.687 9.992 10.444 1.00 91.50 107 GLY A CA 1
ATOM 851 C C . GLY A 1 107 ? -4.229 9.527 10.489 1.00 91.50 107 GLY A C 1
ATOM 852 O O . GLY A 1 107 ? -3.532 9.580 9.479 1.00 91.50 107 GLY A O 1
ATOM 853 N N . LYS A 1 108 ? -3.788 8.981 11.633 1.00 94.62 108 LYS A N 1
ATOM 854 C CA . LYS A 1 108 ? -2.444 8.393 11.784 1.00 94.62 108 LYS A CA 1
ATOM 855 C C . LYS A 1 108 ? -2.256 7.203 10.839 1.00 94.62 108 LYS A C 1
ATOM 857 O O . LYS A 1 108 ? -1.224 7.102 10.183 1.00 94.62 108 LYS A O 1
ATOM 862 N N . LEU A 1 109 ? -3.273 6.344 10.726 1.00 95.19 109 LEU A N 1
ATOM 863 C CA . LEU A 1 109 ? -3.270 5.213 9.798 1.00 95.19 109 LEU A CA 1
ATOM 864 C C . LEU A 1 109 ? -3.098 5.666 8.341 1.00 95.19 109 LEU A C 1
ATOM 866 O O . LEU A 1 109 ? -2.241 5.135 7.641 1.00 95.19 109 LEU A O 1
ATOM 870 N N . TYR A 1 110 ? -3.873 6.659 7.896 1.00 94.12 110 TYR A N 1
ATOM 871 C CA . TYR A 1 110 ? -3.783 7.187 6.535 1.00 94.12 110 TYR A CA 1
ATOM 872 C C . TYR A 1 110 ? -2.398 7.772 6.243 1.00 94.12 110 TYR A C 1
ATOM 874 O O . TYR A 1 110 ? -1.823 7.475 5.200 1.00 94.12 110 TYR A O 1
ATOM 882 N N . THR A 1 111 ? -1.837 8.562 7.163 1.00 94.62 111 THR A N 1
ATOM 883 C CA . THR A 1 111 ? -0.497 9.146 6.999 1.00 94.62 111 THR A CA 1
ATOM 884 C C . THR A 1 111 ? 0.577 8.071 6.864 1.00 94.62 111 THR A C 1
ATOM 886 O O . THR A 1 111 ? 1.385 8.135 5.939 1.00 94.62 111 THR A O 1
ATOM 889 N N . ASN A 1 112 ? 0.563 7.055 7.731 1.00 96.69 112 ASN A N 1
ATOM 890 C CA . ASN A 1 112 ? 1.535 5.964 7.672 1.00 96.69 112 ASN A CA 1
ATOM 891 C C . ASN A 1 112 ? 1.390 5.135 6.385 1.00 96.69 112 ASN A C 1
ATOM 893 O O . ASN A 1 112 ? 2.386 4.827 5.730 1.00 96.69 112 ASN A O 1
ATOM 897 N N . PHE A 1 113 ? 0.153 4.814 5.992 1.00 95.75 113 PHE A N 1
ATOM 898 C CA . PHE A 1 113 ? -0.138 4.126 4.734 1.00 95.75 113 PHE A CA 1
ATOM 899 C C 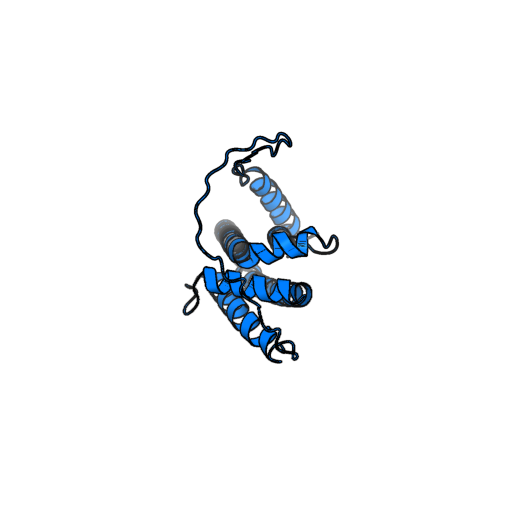. PHE A 1 113 ? 0.364 4.925 3.529 1.00 95.75 113 PHE A C 1
ATOM 901 O O . PHE A 1 113 ? 1.076 4.388 2.682 1.00 95.75 113 PHE A O 1
ATOM 908 N N . LYS A 1 114 ? 0.061 6.227 3.487 1.00 95.12 114 LYS A N 1
ATOM 909 C CA . LYS A 1 114 ? 0.520 7.134 2.436 1.00 95.12 114 LYS A CA 1
ATOM 910 C C . LYS A 1 114 ? 2.044 7.129 2.315 1.00 95.12 114 LYS A C 1
ATOM 912 O O . LYS A 1 114 ? 2.547 6.917 1.218 1.00 95.12 114 LYS A O 1
ATOM 917 N N . GLN A 1 115 ? 2.764 7.294 3.423 1.00 96.56 115 GLN A N 1
ATOM 918 C CA . GLN A 1 115 ? 4.231 7.281 3.423 1.00 96.56 115 GLN A CA 1
ATOM 919 C C . GLN A 1 115 ? 4.799 5.958 2.892 1.00 96.56 115 GLN A C 1
ATOM 921 O O . GLN A 1 115 ? 5.772 5.955 2.138 1.00 96.56 115 GLN A O 1
ATOM 926 N N . GLN A 1 116 ? 4.192 4.825 3.260 1.00 96.94 116 GLN A N 1
ATOM 927 C CA . GLN A 1 116 ? 4.615 3.513 2.772 1.00 96.94 116 GLN A CA 1
ATOM 928 C C . GLN A 1 116 ? 4.408 3.364 1.256 1.00 96.94 116 GLN A C 1
ATOM 930 O O . GLN A 1 116 ? 5.279 2.824 0.572 1.00 96.94 116 GLN A O 1
ATOM 935 N N . VAL A 1 117 ? 3.279 3.848 0.732 1.00 96.19 117 VAL A N 1
ATOM 936 C CA . VAL A 1 117 ? 2.966 3.835 -0.705 1.00 96.19 117 VAL A CA 1
ATOM 937 C C . VAL A 1 117 ? 3.889 4.777 -1.482 1.00 96.19 117 VAL A C 1
ATOM 939 O O . VAL A 1 117 ? 4.489 4.349 -2.464 1.00 96.19 117 VAL A O 1
ATOM 942 N N . GLU A 1 118 ? 4.087 6.012 -1.011 1.00 96.00 118 GLU A N 1
ATOM 943 C CA . GLU A 1 118 ? 5.008 6.988 -1.618 1.00 96.00 118 GLU A CA 1
ATOM 944 C C . GLU A 1 118 ? 6.434 6.442 -1.707 1.00 96.00 118 GLU A C 1
ATOM 946 O O . GLU A 1 118 ? 7.069 6.517 -2.760 1.00 96.00 118 GLU A O 1
ATOM 951 N N . LYS A 1 119 ? 6.923 5.832 -0.620 1.00 96.94 119 LYS A N 1
ATOM 952 C CA . LYS A 1 119 ? 8.249 5.214 -0.594 1.00 96.94 119 LYS A CA 1
ATOM 953 C C . LYS A 1 119 ? 8.377 4.106 -1.641 1.00 96.94 119 LYS A C 1
ATOM 955 O O . LYS A 1 119 ? 9.344 4.096 -2.397 1.00 96.94 119 LYS A O 1
ATOM 960 N N . HIS A 1 120 ? 7.413 3.186 -1.693 1.00 96.88 120 HIS A N 1
ATOM 961 C CA . HIS A 1 120 ? 7.446 2.068 -2.640 1.00 96.88 120 HIS A CA 1
ATOM 962 C C . HIS A 1 120 ? 7.410 2.542 -4.093 1.00 96.88 120 HIS A C 1
ATOM 964 O O . HIS A 1 120 ? 8.248 2.126 -4.888 1.00 96.88 120 HIS A O 1
ATOM 970 N N . ILE A 1 121 ? 6.493 3.450 -4.436 1.00 94.94 121 ILE A N 1
ATOM 971 C CA . ILE A 1 121 ? 6.381 3.976 -5.803 1.00 94.94 121 ILE A CA 1
ATOM 972 C C . ILE A 1 121 ? 7.672 4.700 -6.200 1.00 94.94 121 ILE A C 1
ATOM 974 O O . ILE A 1 121 ? 8.188 4.465 -7.291 1.00 94.94 121 ILE A O 1
ATOM 978 N N . GLY A 1 122 ? 8.251 5.505 -5.302 1.00 94.94 122 GLY A N 1
ATOM 979 C CA . GLY A 1 122 ? 9.537 6.162 -5.544 1.00 94.94 122 GLY A CA 1
ATOM 980 C C . GLY A 1 122 ? 10.671 5.171 -5.837 1.00 94.94 122 GLY A C 1
ATOM 981 O O . GLY A 1 122 ? 11.456 5.377 -6.764 1.00 94.94 122 GLY A O 1
ATOM 982 N N . GLU A 1 123 ? 10.737 4.060 -5.098 1.00 96.12 123 GLU A N 1
ATOM 983 C CA . GLU A 1 123 ? 11.712 2.993 -5.350 1.00 96.12 123 GLU A CA 1
ATOM 984 C C . GLU A 1 123 ? 11.468 2.272 -6.684 1.00 96.12 123 GLU A C 1
ATOM 986 O O . GLU A 1 123 ? 12.428 1.981 -7.401 1.00 96.12 123 GLU A O 1
ATOM 991 N N . VAL A 1 124 ? 10.207 2.004 -7.035 1.00 95.06 124 VAL A N 1
ATOM 992 C CA . VAL A 1 124 ? 9.822 1.362 -8.302 1.00 95.06 124 VAL A CA 1
ATOM 993 C C . VAL A 1 124 ? 10.171 2.249 -9.492 1.00 95.06 124 VAL A C 1
ATOM 995 O O . VAL A 1 124 ? 10.774 1.754 -10.443 1.00 95.06 124 VAL A O 1
ATOM 998 N N . ILE A 1 125 ? 9.852 3.547 -9.429 1.00 92.81 125 ILE A N 1
ATOM 999 C CA . ILE A 1 125 ? 10.189 4.523 -10.473 1.00 92.81 125 ILE A CA 1
ATOM 1000 C C . ILE A 1 125 ? 11.700 4.578 -10.663 1.00 92.81 125 ILE A C 1
ATOM 1002 O O . ILE A 1 125 ? 12.177 4.484 -11.793 1.00 92.81 125 ILE A O 1
ATOM 1006 N N . LYS A 1 126 ? 12.460 4.685 -9.567 1.00 93.31 126 LYS A N 1
ATOM 1007 C CA . LYS A 1 126 ? 13.920 4.730 -9.639 1.00 93.31 126 LYS A CA 1
ATOM 1008 C C . LYS A 1 126 ? 14.477 3.479 -10.323 1.00 93.31 126 LYS A C 1
ATOM 1010 O O . LYS A 1 126 ? 15.125 3.595 -11.354 1.00 93.31 126 LYS A O 1
ATOM 1015 N N . LYS A 1 127 ? 14.165 2.296 -9.790 1.00 93.00 127 LYS A N 1
ATOM 1016 C CA . LYS A 1 127 ? 14.754 1.024 -10.241 1.00 93.00 127 LYS A CA 1
ATOM 1017 C C . LYS A 1 127 ? 14.287 0.598 -11.632 1.00 93.00 127 LYS A C 1
ATOM 1019 O O . LYS A 1 127 ? 15.079 0.087 -12.415 1.00 93.00 127 LYS A O 1
ATOM 1024 N N . SER A 1 128 ? 12.996 0.757 -11.918 1.00 90.88 128 SER A N 1
ATOM 1025 C CA . SER A 1 128 ? 12.376 0.172 -13.116 1.00 90.88 128 SER A CA 1
ATOM 1026 C C . SER A 1 128 ? 12.346 1.145 -14.285 1.00 90.88 128 SER A C 1
ATOM 1028 O O . SER A 1 128 ? 12.343 0.701 -15.425 1.00 90.88 128 SER A O 1
ATOM 1030 N N . LEU A 1 129 ? 12.312 2.459 -14.026 1.00 90.44 129 LEU A N 1
ATOM 1031 C CA . LEU A 1 129 ? 12.158 3.467 -15.078 1.00 90.44 129 LEU A CA 1
ATOM 1032 C C . LEU A 1 129 ? 13.414 4.326 -15.224 1.00 90.44 129 LEU A C 1
ATOM 1034 O O . LEU A 1 129 ? 13.979 4.388 -16.309 1.00 90.44 129 LEU A O 1
ATOM 1038 N N . VAL A 1 130 ? 13.879 4.962 -14.14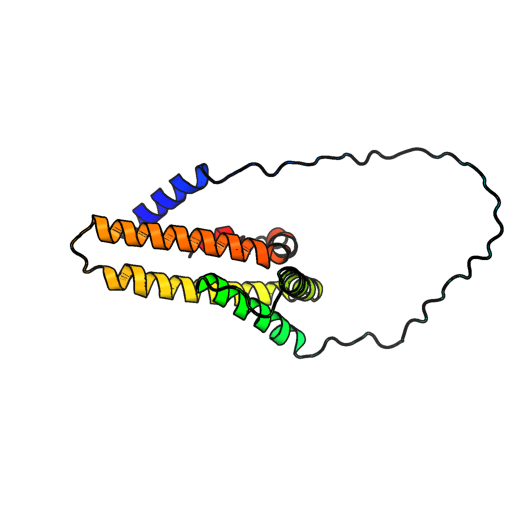4 1.00 91.06 130 VAL A N 1
ATOM 1039 C CA . VAL A 1 130 ? 15.013 5.905 -14.202 1.00 91.06 130 VAL A CA 1
ATOM 1040 C C . VAL A 1 130 ? 16.321 5.180 -14.489 1.00 91.06 130 VAL A C 1
ATOM 1042 O O . VAL A 1 130 ? 17.041 5.550 -15.414 1.00 91.06 130 VAL A O 1
ATOM 1045 N N . ASP A 1 131 ? 16.603 4.112 -13.747 1.00 90.94 131 ASP A N 1
ATOM 1046 C CA . ASP A 1 131 ? 17.822 3.327 -13.926 1.00 90.94 131 ASP A CA 1
ATOM 1047 C C . ASP A 1 131 ? 17.831 2.605 -15.286 1.00 90.94 131 ASP A C 1
ATOM 1049 O O . ASP A 1 131 ? 18.885 2.181 -15.726 1.00 90.94 131 ASP A O 1
ATOM 1053 N N . GLN A 1 132 ? 16.691 2.498 -15.980 1.00 87.12 132 GLN A N 1
ATOM 1054 C CA . GLN A 1 132 ? 16.561 1.870 -17.302 1.00 87.12 132 GLN A CA 1
ATOM 1055 C C . GLN A 1 132 ? 16.564 2.880 -18.468 1.00 87.12 132 GLN A C 1
ATOM 1057 O O . GLN A 1 132 ? 16.401 2.491 -19.623 1.00 87.12 132 GLN A O 1
ATOM 1062 N N . LEU A 1 133 ? 16.775 4.178 -18.213 1.00 84.56 133 LEU A N 1
ATOM 1063 C CA . LEU A 1 133 ? 16.731 5.225 -19.249 1.00 84.56 133 LEU A CA 1
ATOM 1064 C C . LEU A 1 133 ? 17.801 5.084 -20.344 1.00 84.56 133 LEU A C 1
ATOM 1066 O O . LEU A 1 133 ? 17.667 5.691 -21.403 1.00 84.56 133 LEU A O 1
ATOM 1070 N N . TYR A 1 134 ? 18.864 4.313 -20.104 1.00 86.69 134 TYR A N 1
ATOM 1071 C CA . TYR A 1 134 ? 19.931 4.087 -21.083 1.00 86.69 134 TYR A CA 1
ATOM 1072 C C . TYR A 1 134 ? 19.570 3.045 -22.158 1.00 86.69 134 TYR A C 1
ATOM 1074 O O . TYR A 1 134 ? 20.356 2.830 -23.082 1.00 86.69 134 TYR A O 1
ATOM 1082 N N . ILE A 1 135 ? 18.410 2.384 -22.054 1.00 84.62 135 ILE A N 1
ATOM 1083 C CA . ILE A 1 135 ? 17.927 1.444 -23.069 1.00 84.62 135 ILE A CA 1
ATOM 1084 C C . ILE A 1 135 ? 17.688 2.205 -24.384 1.00 84.62 135 ILE A C 1
ATOM 1086 O O . ILE A 1 135 ? 16.823 3.075 -24.459 1.00 84.62 135 ILE A O 1
ATOM 1090 N N . GLN A 1 136 ? 18.437 1.858 -25.436 1.00 84.62 136 GLN A N 1
ATOM 1091 C CA . GLN A 1 136 ? 18.257 2.451 -26.771 1.00 84.62 136 GLN A CA 1
ATOM 1092 C C . GLN A 1 136 ? 16.998 1.944 -27.487 1.00 84.62 136 GLN A C 1
ATOM 1094 O O . GLN A 1 136 ? 16.452 2.639 -28.341 1.00 84.62 136 GLN A O 1
ATOM 1099 N N . ASP A 1 137 ? 16.520 0.748 -27.139 1.00 92.81 137 ASP A N 1
ATOM 1100 C CA . ASP A 1 137 ? 15.266 0.215 -27.666 1.00 92.81 137 ASP A CA 1
ATOM 1101 C C . ASP A 1 137 ? 14.061 0.879 -26.981 1.00 92.81 137 ASP A C 1
ATOM 1103 O O . ASP A 1 137 ? 13.623 0.506 -25.888 1.00 92.81 137 ASP A O 1
ATOM 1107 N N . HIS A 1 138 ? 13.500 1.875 -27.663 1.00 89.38 138 HIS A N 1
ATOM 1108 C CA . HIS A 1 138 ? 12.323 2.596 -27.196 1.00 89.38 138 HIS A CA 1
ATOM 1109 C C . HIS A 1 138 ? 11.096 1.698 -27.007 1.00 89.38 138 HIS A C 1
ATOM 1111 O O . HIS A 1 138 ? 10.278 1.986 -26.134 1.00 89.38 138 HIS A O 1
ATOM 1117 N N . VAL A 1 139 ? 10.953 0.616 -27.779 1.00 93.62 139 VAL A N 1
ATOM 1118 C CA . VAL A 1 139 ? 9.821 -0.305 -27.626 1.00 93.62 139 VAL A CA 1
ATOM 1119 C C . VAL A 1 139 ? 9.967 -1.073 -26.318 1.00 93.62 139 VAL A C 1
ATOM 1121 O O . VAL A 1 139 ? 9.032 -1.081 -25.519 1.00 93.62 139 VAL A O 1
ATOM 1124 N N . ALA A 1 140 ? 11.154 -1.622 -26.047 1.00 91.25 140 ALA A N 1
ATOM 1125 C CA . ALA A 1 140 ? 11.440 -2.308 -24.789 1.00 91.25 140 ALA A CA 1
ATOM 1126 C C . ALA A 1 140 ? 11.235 -1.393 -23.570 1.00 91.25 140 ALA A C 1
ATOM 1128 O O . ALA A 1 140 ? 10.596 -1.792 -22.594 1.00 91.25 140 ALA A O 1
ATOM 1129 N N . TYR A 1 141 ? 11.700 -0.141 -23.636 1.00 91.81 141 TYR A N 1
ATOM 1130 C CA . TYR A 1 141 ? 11.474 0.832 -22.563 1.00 91.81 141 TYR A CA 1
ATOM 1131 C C . TYR A 1 141 ? 9.978 1.112 -22.336 1.00 91.81 141 TYR A C 1
ATOM 1133 O O . TYR A 1 141 ? 9.506 1.114 -21.197 1.00 91.81 141 TYR A O 1
ATOM 1141 N N . LEU A 1 142 ? 9.198 1.304 -23.406 1.00 93.25 142 LEU A N 1
ATOM 1142 C CA . LEU A 1 142 ? 7.753 1.529 -23.297 1.00 93.25 142 LEU A CA 1
ATOM 1143 C C . LEU A 1 142 ? 7.010 0.315 -22.725 1.00 93.25 142 LEU A C 1
ATOM 1145 O O . LEU A 1 142 ? 6.059 0.496 -21.960 1.00 93.25 142 LEU A O 1
ATOM 1149 N N . THR A 1 143 ? 7.449 -0.907 -23.035 1.00 93.94 143 THR A N 1
ATOM 1150 C CA . THR A 1 143 ? 6.917 -2.124 -22.411 1.00 93.94 143 THR A CA 1
ATOM 1151 C C . THR A 1 143 ? 7.148 -2.111 -20.901 1.00 93.94 143 THR A C 1
ATOM 1153 O O . THR A 1 143 ? 6.197 -2.318 -20.148 1.00 93.94 143 THR A O 1
ATOM 1156 N N . ILE A 1 144 ? 8.354 -1.757 -20.443 1.00 93.00 144 ILE A N 1
ATOM 1157 C CA . ILE A 1 144 ? 8.671 -1.650 -19.008 1.00 93.00 144 ILE A CA 1
ATOM 1158 C C . ILE A 1 144 ? 7.780 -0.607 -18.320 1.00 93.00 144 ILE A C 1
ATOM 1160 O O . ILE A 1 144 ? 7.232 -0.874 -17.246 1.00 93.00 144 ILE A O 1
ATOM 1164 N N . VAL A 1 145 ? 7.588 0.565 -18.936 1.00 93.88 145 VAL A N 1
ATOM 1165 C CA . VAL A 1 145 ? 6.698 1.615 -18.409 1.00 93.88 145 VAL A CA 1
ATOM 1166 C C . VAL A 1 145 ? 5.265 1.098 -18.280 1.00 93.88 145 VAL A C 1
ATOM 1168 O O . VAL A 1 145 ? 4.642 1.262 -17.228 1.00 93.88 145 VAL A O 1
ATOM 1171 N N . ASN A 1 146 ? 4.739 0.458 -19.329 1.00 94.06 146 ASN A N 1
ATOM 1172 C CA . ASN A 1 146 ? 3.383 -0.079 -19.315 1.00 94.06 146 ASN A CA 1
ATOM 1173 C C . ASN A 1 146 ? 3.212 -1.149 -18.233 1.00 94.06 146 ASN A C 1
ATOM 1175 O O . ASN A 1 146 ? 2.246 -1.088 -17.475 1.00 94.06 146 ASN A O 1
ATOM 1179 N N . ASP A 1 147 ? 4.135 -2.102 -18.138 1.00 95.00 147 ASP A N 1
ATOM 1180 C CA . ASP A 1 147 ? 4.036 -3.212 -17.191 1.00 95.00 147 ASP A CA 1
ATOM 1181 C C . ASP A 1 147 ? 4.135 -2.721 -15.747 1.00 95.00 147 ASP A C 1
ATOM 1183 O O . ASP A 1 147 ? 3.304 -3.086 -14.910 1.00 95.00 147 ASP A O 1
ATOM 1187 N N . THR A 1 148 ? 5.057 -1.790 -15.486 1.00 95.50 148 THR A N 1
ATOM 1188 C CA . THR A 1 148 ? 5.184 -1.106 -14.193 1.00 95.50 148 THR A CA 1
ATOM 1189 C C . THR A 1 148 ? 3.877 -0.408 -13.808 1.00 95.50 148 THR A C 1
ATOM 1191 O O . THR A 1 148 ? 3.410 -0.530 -12.674 1.00 95.50 148 THR A O 1
ATOM 1194 N N . TRP A 1 149 ? 3.233 0.277 -14.758 1.00 94.62 149 TRP A N 1
ATOM 1195 C CA . TRP A 1 149 ? 1.948 0.935 -14.525 1.00 94.62 149 TRP A CA 1
ATOM 1196 C C . TRP A 1 149 ? 0.797 -0.053 -14.287 1.00 94.62 149 TRP A C 1
ATOM 1198 O O . TRP A 1 149 ? -0.028 0.162 -13.394 1.00 94.62 149 TRP A O 1
ATOM 1208 N N . GLN A 1 150 ? 0.725 -1.149 -15.054 1.00 95.19 150 GLN A N 1
ATOM 1209 C CA . GLN A 1 150 ? -0.286 -2.191 -14.835 1.00 95.19 150 GLN A CA 1
ATOM 1210 C C . GLN A 1 150 ? -0.146 -2.800 -13.439 1.00 95.19 150 GLN A C 1
ATOM 1212 O O . GLN A 1 150 ? -1.146 -3.005 -12.749 1.00 95.19 150 GLN A O 1
ATOM 1217 N N . ASP A 1 151 ? 1.083 -3.084 -13.016 1.00 95.19 151 ASP A N 1
ATOM 1218 C CA . ASP A 1 151 ? 1.355 -3.642 -11.698 1.00 95.19 151 ASP A CA 1
ATOM 1219 C C . ASP A 1 151 ? 0.985 -2.678 -10.580 1.00 95.19 151 ASP A C 1
ATOM 1221 O O . ASP A 1 151 ? 0.298 -3.085 -9.642 1.00 95.19 151 ASP A O 1
ATOM 1225 N N . HIS A 1 152 ? 1.342 -1.400 -10.718 1.00 94.69 152 HIS A N 1
ATOM 1226 C CA . HIS A 1 152 ? 0.918 -0.348 -9.796 1.00 94.69 152 HIS A CA 1
ATOM 1227 C C . HIS A 1 152 ? -0.607 -0.303 -9.653 1.00 94.69 152 HIS A C 1
ATOM 1229 O O . HIS A 1 152 ? -1.144 -0.370 -8.547 1.00 94.69 152 HIS A O 1
ATOM 1235 N N . CYS A 1 153 ? -1.332 -0.299 -10.774 1.00 94.12 153 CYS A N 1
ATOM 1236 C CA . CYS A 1 153 ? -2.794 -0.303 -10.772 1.00 94.12 153 CYS A CA 1
ATOM 1237 C C . CYS A 1 153 ? -3.372 -1.527 -10.036 1.00 94.12 153 CYS A C 1
ATOM 1239 O O . CYS A 1 153 ? -4.278 -1.383 -9.211 1.00 94.12 153 CYS A O 1
ATOM 1241 N N . ARG A 1 154 ? -2.843 -2.734 -10.282 1.00 93.25 154 ARG A N 1
ATOM 1242 C CA . ARG A 1 154 ? -3.276 -3.969 -9.594 1.00 93.25 154 ARG A CA 1
ATOM 1243 C C . ARG A 1 154 ? -2.996 -3.920 -8.090 1.00 93.25 154 ARG A C 1
ATOM 1245 O O . ARG A 1 154 ? -3.849 -4.319 -7.291 1.00 93.25 154 ARG A O 1
ATOM 1252 N N . GLN A 1 155 ? -1.825 -3.416 -7.701 1.00 94.69 155 GLN A N 1
ATOM 1253 C CA . GLN A 1 155 ? -1.441 -3.242 -6.299 1.00 94.69 155 GLN A CA 1
ATOM 1254 C C . GLN A 1 155 ? -2.391 -2.263 -5.604 1.00 94.69 155 GLN A C 1
ATOM 1256 O O . GLN A 1 155 ? -2.991 -2.618 -4.590 1.00 94.69 155 GLN A O 1
ATOM 1261 N N . MET A 1 156 ? -2.635 -1.090 -6.193 1.00 94.56 156 MET A N 1
ATOM 1262 C CA . MET A 1 156 ? -3.533 -0.082 -5.624 1.00 94.56 156 MET A CA 1
ATOM 1263 C C . MET A 1 156 ? -4.986 -0.559 -5.514 1.00 94.56 156 MET A C 1
ATOM 1265 O O . MET A 1 156 ? -5.639 -0.257 -4.516 1.00 94.56 156 MET A O 1
ATOM 1269 N N . LEU A 1 157 ? -5.497 -1.350 -6.468 1.00 90.62 157 LEU A N 1
ATOM 1270 C CA . LEU A 1 157 ? -6.821 -1.983 -6.345 1.00 90.62 157 LEU A CA 1
ATOM 1271 C C . LEU A 1 157 ? -6.878 -2.966 -5.167 1.00 90.62 157 LEU A C 1
ATOM 1273 O O . LEU A 1 157 ? -7.860 -2.996 -4.422 1.00 90.62 157 LEU A O 1
ATOM 1277 N N . THR A 1 158 ? -5.813 -3.743 -4.968 1.00 91.31 158 THR A N 1
ATOM 1278 C CA . THR A 1 158 ? -5.719 -4.694 -3.853 1.00 91.31 158 THR A CA 1
ATOM 1279 C C . THR A 1 158 ? -5.663 -3.959 -2.515 1.00 91.31 158 THR A C 1
ATOM 1281 O O . THR A 1 158 ? -6.434 -4.279 -1.610 1.00 91.31 158 THR A O 1
ATOM 1284 N N . LEU A 1 159 ? -4.835 -2.918 -2.399 1.00 93.69 159 LEU A N 1
ATOM 1285 C CA . LEU A 1 159 ? -4.755 -2.088 -1.194 1.00 93.69 159 LEU A CA 1
ATOM 1286 C C . LEU A 1 159 ? -6.077 -1.381 -0.907 1.00 93.69 159 LEU A C 1
ATOM 1288 O O . LEU A 1 159 ? -6.547 -1.401 0.227 1.00 93.69 159 LEU A O 1
ATOM 1292 N N . ARG A 1 160 ? -6.741 -0.842 -1.933 1.00 91.06 160 ARG A N 1
ATOM 1293 C CA . ARG A 1 160 ? -8.085 -0.273 -1.798 1.00 91.06 160 ARG A CA 1
ATOM 1294 C C . ARG A 1 160 ? -9.068 -1.283 -1.209 1.00 91.06 160 ARG A C 1
ATOM 1296 O O . ARG A 1 160 ? -9.880 -0.921 -0.362 1.00 91.06 160 ARG A O 1
ATOM 1303 N N . SER A 1 161 ? -8.983 -2.546 -1.628 1.00 89.69 161 SER A N 1
ATOM 1304 C CA . SER A 1 161 ? -9.835 -3.598 -1.079 1.00 89.69 161 SER A CA 1
ATOM 1305 C C . SER A 1 161 ? -9.558 -3.847 0.403 1.00 89.69 161 SER A C 1
ATOM 1307 O O . SER A 1 161 ? -10.521 -3.987 1.141 1.00 89.69 161 SER A O 1
ATOM 1309 N N . ILE A 1 162 ? -8.298 -3.840 0.853 1.00 90.31 162 ILE A N 1
ATOM 1310 C CA . ILE A 1 162 ? -7.910 -4.053 2.261 1.00 90.31 162 ILE A CA 1
ATOM 1311 C C . ILE A 1 162 ? -8.345 -2.864 3.132 1.00 90.31 162 ILE A C 1
ATOM 1313 O O . ILE A 1 162 ? -8.921 -3.035 4.203 1.00 90.31 162 ILE A O 1
ATOM 1317 N N . PHE A 1 163 ? -8.129 -1.644 2.647 1.00 91.88 163 PHE A N 1
ATOM 1318 C CA . PHE A 1 163 ? -8.380 -0.403 3.379 1.00 91.88 163 PHE A CA 1
ATOM 1319 C C . PHE A 1 163 ? -9.760 0.216 3.081 1.00 91.88 163 PHE A C 1
ATOM 1321 O O . PHE A 1 163 ? -9.980 1.406 3.314 1.00 91.88 163 PHE A O 1
ATOM 1328 N N . LEU A 1 164 ? -10.727 -0.576 2.606 1.00 85.19 164 LEU A N 1
ATOM 1329 C CA . LEU A 1 164 ? -12.066 -0.097 2.235 1.00 85.19 164 LEU A CA 1
ATOM 1330 C C . LEU A 1 164 ? -12.761 0.669 3.374 1.00 85.19 164 LEU A C 1
ATOM 1332 O O . LEU A 1 164 ? -13.417 1.683 3.140 1.00 85.19 164 LEU A O 1
ATOM 1336 N N . VAL A 1 165 ? -12.604 0.208 4.619 1.00 78.75 165 VAL A N 1
ATOM 1337 C CA . VAL A 1 165 ? -13.220 0.846 5.796 1.00 78.75 165 VAL A CA 1
ATOM 1338 C C . VAL A 1 165 ? -12.646 2.247 6.031 1.00 78.75 165 VAL A C 1
ATOM 1340 O O . VAL A 1 165 ? -13.393 3.168 6.368 1.00 78.75 165 VAL A O 1
ATOM 1343 N N . LEU A 1 166 ? -11.349 2.442 5.775 1.00 82.00 166 LEU A N 1
ATOM 1344 C CA . LEU A 1 166 ? -10.706 3.754 5.841 1.00 82.00 166 LEU A CA 1
ATOM 1345 C C . LEU A 1 166 ? -11.306 4.706 4.792 1.00 82.00 166 LEU A C 1
ATOM 1347 O O . LEU A 1 166 ? -11.627 5.852 5.116 1.00 82.00 166 LEU A O 1
ATOM 1351 N N . GLU A 1 167 ? -11.542 4.220 3.566 1.00 72.44 167 GLU A N 1
ATOM 1352 C CA . GLU A 1 167 ? -12.197 4.997 2.504 1.00 72.44 167 GLU A CA 1
ATOM 1353 C C . GLU A 1 167 ? -13.648 5.358 2.829 1.00 72.44 167 GLU A C 1
ATOM 1355 O O . GLU A 1 167 ? -14.047 6.516 2.704 1.00 72.44 167 GLU A O 1
ATOM 1360 N N . CYS A 1 168 ? -14.461 4.381 3.231 1.00 73.56 168 CYS A N 1
ATOM 1361 C CA . CYS A 1 168 ? -15.889 4.586 3.459 1.00 73.56 168 CYS A CA 1
ATOM 1362 C C . CYS A 1 168 ? -16.188 5.342 4.759 1.00 73.56 168 CYS A C 1
ATOM 1364 O O . CYS A 1 168 ? -17.188 6.056 4.817 1.00 73.56 168 CYS A O 1
ATOM 1366 N N . GLY A 1 169 ? -15.346 5.176 5.780 1.00 68.31 169 GLY A N 1
ATOM 1367 C CA . GLY A 1 169 ? -15.548 5.728 7.113 1.00 68.31 169 GLY A CA 1
ATOM 1368 C C . GLY A 1 169 ? -14.830 7.052 7.353 1.00 68.31 169 GLY A C 1
ATOM 1369 O O . GLY A 1 169 ? -15.440 7.975 7.872 1.00 68.31 169 GLY A O 1
ATOM 1370 N N . TYR A 1 170 ? -13.547 7.185 7.020 1.00 70.38 170 TYR A N 1
ATOM 1371 C CA . TYR A 1 170 ? -12.764 8.380 7.366 1.00 70.38 170 TYR A CA 1
ATOM 1372 C C . TYR A 1 170 ? -12.623 9.342 6.186 1.00 70.38 170 TYR A C 1
ATOM 1374 O O . TYR A 1 170 ? -13.034 10.494 6.289 1.00 70.38 170 TYR A O 1
ATOM 1382 N N . ILE A 1 171 ? -12.130 8.851 5.048 1.00 70.12 171 ILE A N 1
ATOM 1383 C CA . ILE A 1 171 ? -11.770 9.697 3.900 1.00 70.12 171 ILE A CA 1
ATOM 1384 C C . ILE A 1 171 ? -12.994 10.430 3.333 1.00 70.12 171 ILE A C 1
ATOM 1386 O O . ILE A 1 171 ? -12.911 11.605 3.010 1.00 70.12 171 ILE A O 1
ATOM 1390 N N . LYS A 1 172 ? -14.172 9.796 3.289 1.00 69.12 172 LYS A N 1
ATOM 1391 C CA . LYS A 1 172 ? -15.407 10.474 2.842 1.00 69.12 172 LYS A CA 1
ATOM 1392 C C . LYS A 1 172 ? -15.856 11.636 3.731 1.00 69.12 172 LYS A C 1
ATOM 1394 O O . LYS A 1 172 ? -16.621 12.475 3.265 1.00 69.12 172 LYS A O 1
ATOM 1399 N N . ARG A 1 173 ? -15.458 11.652 5.005 1.00 69.69 173 ARG A N 1
ATOM 1400 C CA . ARG A 1 173 ? -15.824 12.715 5.955 1.00 69.69 173 ARG A CA 1
ATOM 1401 C C . ARG A 1 173 ? -14.804 13.851 5.972 1.00 69.69 173 ARG A C 1
ATOM 1403 O O . ARG A 1 173 ? -15.155 14.954 6.367 1.00 69.69 173 ARG A O 1
ATOM 1410 N N . GLU A 1 174 ? -13.578 13.580 5.537 1.00 73.50 174 GLU A N 1
ATOM 1411 C CA . GLU A 1 174 ? -12.453 14.506 5.581 1.00 73.50 174 GLU A CA 1
ATOM 1412 C C . GLU A 1 174 ? -12.129 15.013 4.167 1.00 73.50 174 GLU A C 1
ATOM 1414 O O . GLU A 1 174 ? -11.515 14.316 3.363 1.00 73.50 174 GLU A O 1
ATOM 1419 N N . THR A 1 175 ? -12.539 16.242 3.848 1.00 66.00 175 THR A N 1
ATOM 1420 C CA . THR A 1 175 ? -12.402 16.821 2.496 1.00 66.00 175 THR A CA 1
ATOM 1421 C C . THR A 1 175 ? -10.955 17.109 2.095 1.00 66.00 175 THR A C 1
ATOM 1423 O O . THR A 1 175 ? -10.664 17.269 0.911 1.00 66.00 175 THR A O 1
ATOM 1426 N N . SER A 1 176 ? -10.044 17.161 3.068 1.00 74.06 176 SER A N 1
ATOM 1427 C CA . SER A 1 176 ? -8.616 17.410 2.860 1.00 74.06 176 SER A CA 1
ATOM 1428 C C . SER A 1 176 ? -7.824 16.162 2.437 1.00 74.06 176 SER A C 1
ATOM 1430 O O . SER A 1 176 ? -6.650 16.269 2.071 1.00 74.06 176 SER A O 1
ATOM 1432 N N . VAL A 1 177 ? -8.448 14.977 2.456 1.00 79.50 177 VAL A N 1
ATOM 1433 C CA . VAL A 1 177 ? -7.782 13.688 2.238 1.00 79.50 177 VAL A CA 1
ATOM 1434 C C . VAL A 1 177 ? -8.255 13.041 0.934 1.00 79.50 177 VAL A C 1
ATOM 1436 O O . VAL A 1 177 ? -9.438 13.041 0.602 1.00 79.50 177 VAL A O 1
ATOM 1439 N N . ARG A 1 178 ? -7.316 12.477 0.166 1.00 81.75 178 ARG A N 1
ATOM 1440 C CA . ARG A 1 178 ? -7.614 11.814 -1.112 1.00 81.75 178 ARG A CA 1
ATOM 1441 C C . ARG A 1 178 ? -8.084 10.379 -0.897 1.00 81.75 178 ARG A C 1
ATOM 1443 O O . ARG A 1 178 ? -7.698 9.729 0.073 1.00 81.75 178 ARG A O 1
ATOM 1450 N N . SER A 1 179 ? -8.890 9.870 -1.832 1.00 86.31 179 SER A N 1
ATOM 1451 C CA . SER A 1 179 ? -9.187 8.434 -1.882 1.00 86.31 179 SER A CA 1
ATOM 1452 C C . SER A 1 179 ? -7.901 7.634 -2.089 1.00 86.31 179 SER A C 1
ATOM 1454 O O . SER A 1 179 ? -6.910 8.164 -2.589 1.00 86.31 179 SER A O 1
ATOM 1456 N N . ILE A 1 180 ? -7.904 6.349 -1.731 1.00 87.25 180 ILE A N 1
ATOM 1457 C CA . ILE A 1 180 ? -6.710 5.501 -1.879 1.00 87.25 180 ILE A CA 1
ATOM 1458 C C . ILE A 1 180 ? -6.302 5.420 -3.348 1.00 87.25 180 ILE A C 1
ATOM 1460 O O . ILE A 1 180 ? -5.120 5.452 -3.679 1.00 87.25 180 ILE A O 1
ATOM 1464 N N . TRP A 1 181 ? -7.294 5.375 -4.235 1.00 86.69 181 TRP A N 1
ATOM 1465 C CA . TRP A 1 181 ? -7.059 5.392 -5.670 1.00 86.69 181 TRP A CA 1
ATOM 1466 C C . TRP A 1 181 ? -6.477 6.724 -6.151 1.00 86.69 181 TRP A C 1
ATOM 1468 O O . TRP A 1 181 ? -5.469 6.734 -6.849 1.00 86.69 181 TRP A O 1
ATOM 1478 N N . ASP A 1 182 ? -7.066 7.850 -5.744 1.00 86.69 182 ASP A N 1
ATOM 1479 C CA . ASP A 1 182 ? -6.583 9.173 -6.162 1.00 86.69 182 ASP A CA 1
ATOM 1480 C C . ASP A 1 182 ? -5.211 9.509 -5.563 1.00 86.69 182 ASP A C 1
ATOM 1482 O O . ASP A 1 182 ? -4.457 10.274 -6.161 1.00 86.69 182 ASP A O 1
ATOM 1486 N N . LEU A 1 183 ? -4.876 8.936 -4.404 1.00 89.44 183 LEU A N 1
ATOM 1487 C CA . LEU A 1 183 ? -3.531 8.978 -3.842 1.00 89.44 183 LEU A CA 1
ATOM 1488 C C . LEU A 1 183 ? -2.543 8.255 -4.763 1.00 89.44 183 LEU A C 1
ATOM 1490 O O . LEU A 1 183 ? -1.550 8.850 -5.164 1.00 89.44 183 LEU A O 1
ATOM 1494 N N . GLY A 1 184 ? -2.836 7.007 -5.140 1.00 88.88 184 GLY A N 1
ATOM 1495 C CA . GLY A 1 184 ? -1.963 6.220 -6.014 1.00 88.88 184 GLY A CA 1
ATOM 1496 C C . GLY A 1 184 ? -1.795 6.800 -7.418 1.00 88.88 184 GLY A C 1
ATOM 1497 O O . GLY A 1 184 ? -0.767 6.570 -8.036 1.00 88.88 184 GLY A O 1
ATOM 1498 N N . LEU A 1 185 ? -2.780 7.542 -7.932 1.00 88.94 185 LEU A N 1
ATOM 1499 C CA . LEU A 1 185 ? -2.667 8.234 -9.222 1.00 88.94 185 LEU A CA 1
ATOM 1500 C C . LEU A 1 185 ? -1.893 9.556 -9.149 1.00 88.94 185 LEU A C 1
ATOM 1502 O O . LEU A 1 185 ? -1.443 10.052 -10.178 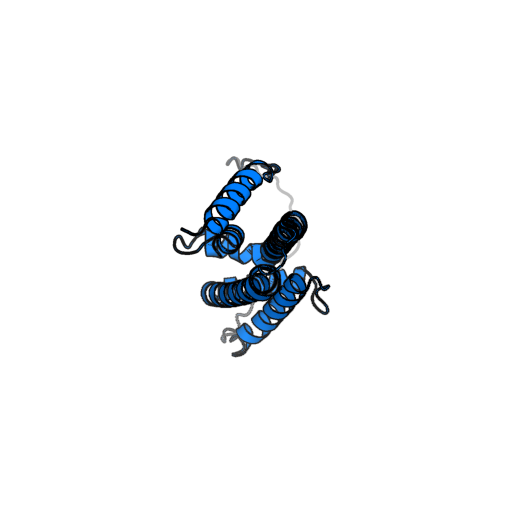1.00 88.94 185 LEU A O 1
ATOM 1506 N N . GLN A 1 186 ? -1.845 10.188 -7.974 1.00 88.06 186 GLN A N 1
ATOM 1507 C CA . GLN A 1 186 ? -1.153 11.462 -7.795 1.00 88.06 186 GLN A CA 1
ATOM 1508 C C . GLN A 1 186 ? 0.362 11.277 -7.726 1.00 88.06 186 GLN A C 1
ATOM 1510 O O . GLN A 1 186 ? 1.089 12.136 -8.226 1.00 88.06 186 GLN A O 1
ATOM 1515 N N . ILE A 1 187 ? 0.788 10.239 -7.003 1.00 83.06 187 ILE A N 1
ATOM 1516 C CA . ILE A 1 187 ? 2.196 9.886 -6.804 1.00 83.06 187 ILE A CA 1
ATOM 1517 C C . ILE A 1 187 ? 2.771 9.413 -8.137 1.00 83.06 187 ILE A C 1
ATOM 1519 O O . ILE A 1 187 ? 3.863 9.908 -8.488 1.00 83.06 187 ILE A O 1
#

Radius of gyration: 24.26 Å; chains: 1; bounding box: 72×37×65 Å

Sequence (187 aa):
LSSVQVYLYIFCFIRRREMIPLVRKRTTPLTQSGANALSHVGEGGGKKMKIKLSKTKPKLPDNFFDESWKKLFEATAAVHNKKAVIGYSREDLYNAVQDLCMHKMAGKLYTNFKQQVEKHIGEVIKKSLVDQLYIQDHVAYLTIVNDTWQDHCRQMLTLRSIFLVLECGYIKRETSVRSIWDLGLQI

Organism: NCBI:txid215587

pLDDT: mean 76.47, std 22.07, range [28.03, 97.12]